Protein AF-A0A1Z8MMT5-F1 (afdb_monomer_lite)

Secondary structure (DSSP, 8-state):
---PPPGGGHHHHHHHHHSSS-----PEEEEEEEEEETTEEEEEEEES-HHHHHHHHHHHHHHHHHHHHHHHHHTS-------PPPGGGGS-GGGGSPPTTTSTT-EESS--EEEETT---TT-TTS-HHHHHHTT--EEEEEEEE-TTT-SS--EEEEEEE-SSHHHHHHHHHHHS-TTSEEEEETTEEEEEETTEEEEEETTEEEEEEESS--HHHHHHHHHHHHHHHHHS--TTTT-GGGSHHHHHS--TTBPTT--EEESSSPPPGGGTTHHHHTTT---EEEEEEEESSSSTT-S-EEEEEEEE-SSHHHHHHHHHHHHHHHHHHH-GGGEE----TT---EEEEEEE--

Radius of gyration: 25.57 Å; chains: 1; bounding box: 60×86×66 Å

pLDDT: mean 81.47, std 17.97, range [31.86, 98.31]

Foldseek 3Di:
DDDDDDPPCPVVVVVVVVVVVPPAQDWQKWKWKWFDDWQKIWFKTRARDPVVRVVQVVLLVVLVVVLVVVVVVVPDPDDDPDPDPDPLVPDDLLNLFQAACNQPQKGWLDRKDKDADQRDDQCPPPGGVVLLVVLQWGMKIKTFMDGVVVHSDTFKIKMKTQSPFQLSQQQSQLVRDDLPFDWDDQPPWIWGDDPQWTWTDATRMIMIMGGPDDDPVSVVSNSVRSNSSVVSDDRPPPPDPVSCSQQSSRDPPQWSPSQKHWFDFDQDPPVRPPVSVLCPPDGFGKIKTWGDPDPDNDDPRIMIIMMGGHPTRVVSVVSLVSSLVVCCVPPNPVQFPPPDDPPTSMTMGMDIDRD

Structure (mmCIF, N/CA/C/O backbone):
data_AF-A0A1Z8MMT5-F1
#
_entry.id   AF-A0A1Z8MMT5-F1
#
loop_
_atom_site.group_PDB
_atom_site.id
_atom_site.type_symbol
_atom_site.label_atom_id
_atom_site.label_alt_id
_atom_site.label_comp_id
_atom_site.label_asym_id
_atom_site.label_entity_id
_atom_site.label_seq_id
_atom_site.pdbx_PDB_ins_code
_atom_site.Cartn_x
_atom_site.Cartn_y
_atom_site.Cartn_z
_atom_site.occupancy
_atom_site.B_iso_or_equiv
_atom_site.auth_seq_id
_atom_site.auth_comp_id
_atom_site.auth_asym_id
_atom_site.auth_atom_id
_atom_site.pdbx_PDB_model_num
ATOM 1 N N . MET A 1 1 ? 24.162 58.892 22.598 1.00 40.56 1 MET A N 1
ATOM 2 C CA . MET A 1 1 ? 25.215 57.860 22.501 1.00 40.56 1 MET A CA 1
ATOM 3 C C . MET A 1 1 ? 25.197 57.358 21.067 1.00 40.56 1 MET A C 1
ATOM 5 O O . MET A 1 1 ? 24.278 56.651 20.685 1.00 40.56 1 MET A O 1
ATOM 9 N N . THR A 1 2 ? 26.103 57.868 20.239 1.00 35.03 2 THR A N 1
ATOM 10 C CA . THR A 1 2 ? 26.061 57.717 18.777 1.00 35.03 2 THR A CA 1
ATOM 11 C C . THR A 1 2 ? 27.155 56.732 18.388 1.00 35.03 2 THR A C 1
ATOM 13 O O . THR A 1 2 ? 28.335 57.034 18.553 1.00 35.03 2 THR A O 1
ATOM 16 N N . ILE A 1 3 ? 26.782 55.532 17.943 1.00 41.03 3 ILE A N 1
ATOM 17 C CA . ILE A 1 3 ? 27.748 54.499 17.554 1.00 41.03 3 ILE A CA 1
ATOM 18 C C . ILE A 1 3 ? 28.191 54.783 16.115 1.00 41.03 3 ILE A C 1
ATOM 20 O O . ILE A 1 3 ? 27.417 54.654 15.170 1.00 41.03 3 ILE A O 1
ATOM 24 N N . SER A 1 4 ? 29.445 55.208 15.963 1.00 41.34 4 SER A N 1
ATOM 25 C CA . SER A 1 4 ? 30.114 55.397 14.675 1.00 41.34 4 SER A CA 1
ATOM 26 C C . SER A 1 4 ? 30.700 54.066 14.205 1.00 41.34 4 SER A C 1
ATOM 28 O O . SER A 1 4 ? 31.588 53.512 14.853 1.00 41.34 4 SER A O 1
ATOM 30 N N . PHE A 1 5 ? 30.211 53.543 13.078 1.00 43.38 5 PHE A N 1
ATOM 31 C CA . PHE A 1 5 ? 30.783 52.358 12.439 1.00 43.38 5 PHE A CA 1
ATOM 32 C C . PHE A 1 5 ? 31.892 52.744 11.452 1.00 43.38 5 PHE A C 1
ATOM 34 O O . PHE A 1 5 ? 31.697 53.516 10.512 1.00 43.38 5 PHE A O 1
ATOM 41 N N . SER A 1 6 ? 33.070 52.157 11.668 1.00 48.75 6 SER A N 1
ATOM 42 C CA . SER A 1 6 ? 34.273 52.302 10.844 1.00 48.75 6 SER A CA 1
ATOM 43 C C . SER A 1 6 ? 34.063 51.816 9.401 1.00 48.75 6 SER A C 1
ATOM 45 O O . SER A 1 6 ? 33.596 50.702 9.157 1.00 48.75 6 SER A O 1
ATOM 47 N N . LYS A 1 7 ? 34.493 52.631 8.425 1.00 51.81 7 LYS A N 1
ATOM 48 C CA . LYS A 1 7 ? 34.431 52.356 6.973 1.00 51.81 7 LYS A CA 1
ATOM 49 C C . LYS A 1 7 ? 35.183 51.088 6.522 1.00 51.81 7 LYS A C 1
ATOM 51 O O . LYS A 1 7 ? 34.980 50.662 5.389 1.00 51.81 7 LYS A O 1
ATOM 56 N N . LYS A 1 8 ? 36.010 50.456 7.367 1.00 49.72 8 LYS A N 1
ATOM 57 C CA . LYS A 1 8 ? 36.796 49.261 6.992 1.00 49.72 8 LYS A CA 1
ATOM 58 C C . LYS A 1 8 ? 36.024 47.929 7.001 1.00 49.72 8 LYS A C 1
ATOM 60 O O . LYS A 1 8 ? 36.538 46.961 6.455 1.00 49.72 8 LYS A O 1
ATOM 65 N N . ASN A 1 9 ? 34.783 47.880 7.500 1.00 47.50 9 ASN A N 1
ATOM 66 C CA . ASN A 1 9 ? 33.993 46.634 7.554 1.00 47.50 9 ASN A CA 1
ATOM 67 C C . ASN A 1 9 ? 32.974 46.438 6.413 1.00 47.50 9 ASN A C 1
ATOM 69 O O . ASN A 1 9 ? 32.324 45.398 6.356 1.00 47.50 9 ASN A O 1
ATOM 73 N N . ARG A 1 10 ? 32.835 47.382 5.468 1.00 46.78 10 ARG A N 1
ATOM 74 C CA . ARG A 1 10 ? 31.857 47.241 4.366 1.00 46.78 10 ARG A CA 1
ATOM 75 C C . ARG A 1 10 ? 32.273 46.257 3.266 1.00 46.78 10 ARG A C 1
ATOM 77 O O . ARG A 1 10 ? 31.399 45.742 2.579 1.00 46.78 10 ARG A O 1
ATOM 84 N N . LEU A 1 11 ? 33.565 45.955 3.119 1.00 46.28 11 LEU A N 1
ATOM 85 C CA . LEU A 1 11 ? 34.034 45.046 2.064 1.00 46.28 11 LEU A CA 1
ATOM 86 C C . LEU A 1 11 ? 33.814 43.564 2.424 1.00 46.28 11 LEU A C 1
ATOM 88 O O . LEU A 1 11 ? 33.459 42.771 1.560 1.00 46.28 11 LEU A O 1
ATOM 92 N N . TYR A 1 12 ? 33.910 43.199 3.707 1.00 47.31 12 TYR A N 1
ATOM 93 C CA . TYR A 1 12 ? 33.696 41.817 4.157 1.00 47.31 12 TYR A CA 1
ATOM 94 C C . TYR A 1 12 ? 32.218 41.401 4.191 1.00 47.31 12 TYR A C 1
ATOM 96 O O . TYR A 1 12 ? 31.918 40.225 4.013 1.00 47.31 12 TYR A O 1
ATOM 104 N N . HIS A 1 13 ? 31.281 42.343 4.348 1.00 47.97 13 HIS A N 1
ATOM 105 C CA . HIS A 1 13 ? 29.851 42.038 4.215 1.00 47.97 13 HIS A CA 1
ATOM 106 C C . HIS A 1 13 ? 29.413 41.852 2.758 1.00 47.97 13 HIS A C 1
ATOM 108 O O . HIS A 1 13 ? 28.535 41.039 2.505 1.00 47.97 13 HIS A O 1
ATOM 114 N N . PHE A 1 14 ? 30.050 42.520 1.790 1.00 48.19 14 PHE A N 1
ATOM 115 C CA . PHE A 1 14 ? 29.725 42.314 0.373 1.00 48.19 14 PHE A CA 1
ATOM 116 C C . PHE A 1 14 ? 30.328 41.016 -0.189 1.00 48.19 14 PHE A C 1
ATOM 118 O O . PHE A 1 14 ? 29.690 40.350 -0.996 1.00 48.19 14 PHE A O 1
ATOM 125 N N . VAL A 1 15 ? 31.510 40.606 0.286 1.00 48.25 15 VAL A N 1
ATOM 126 C CA . VAL A 1 15 ? 32.132 39.326 -0.105 1.00 48.25 15 VAL A CA 1
ATOM 127 C C . VAL A 1 15 ? 31.477 38.133 0.612 1.00 48.25 15 VAL A C 1
ATOM 129 O O . VAL A 1 15 ? 31.299 37.081 0.005 1.00 48.25 15 VAL A O 1
ATOM 132 N N . GLY A 1 16 ? 31.022 38.299 1.861 1.00 44.88 16 GLY A N 1
ATOM 133 C CA . GLY A 1 16 ? 30.261 37.268 2.581 1.00 44.88 16 GLY A CA 1
ATOM 134 C C . GLY A 1 16 ? 28.859 37.013 2.012 1.00 44.88 16 GLY A C 1
ATOM 135 O O . GLY A 1 16 ? 28.403 35.873 2.010 1.00 44.88 16 GLY A O 1
ATOM 136 N N . LEU A 1 17 ? 28.197 38.042 1.466 1.00 45.09 17 LEU A N 1
ATOM 137 C CA . LEU A 1 17 ? 26.868 37.907 0.854 1.00 45.09 17 LEU A CA 1
ATOM 138 C C . LEU A 1 17 ? 26.917 37.286 -0.557 1.00 45.09 17 LEU A C 1
ATOM 140 O O . LEU A 1 17 ? 25.944 36.675 -0.985 1.00 45.09 17 LEU A O 1
ATOM 144 N N . PHE A 1 18 ? 28.047 37.397 -1.267 1.00 45.59 18 PHE A N 1
ATOM 145 C CA . PHE A 1 18 ? 28.219 36.835 -2.616 1.00 45.59 18 PHE A CA 1
ATOM 146 C C . PHE A 1 18 ? 28.670 35.361 -2.619 1.00 45.59 18 PHE A C 1
ATOM 148 O O . PHE A 1 18 ? 28.481 34.663 -3.611 1.00 45.59 18 PHE A O 1
ATOM 155 N N . CYS A 1 19 ? 29.222 34.852 -1.511 1.00 42.62 19 CYS A N 1
ATOM 156 C CA . CYS A 1 19 ? 29.529 33.422 -1.365 1.00 42.62 19 CYS A CA 1
ATOM 157 C C . CYS A 1 19 ? 28.306 32.565 -0.987 1.00 42.62 19 CYS A C 1
ATOM 159 O O . CYS A 1 19 ? 28.348 31.350 -1.159 1.00 42.62 19 CYS A O 1
ATOM 161 N N . LEU A 1 20 ? 27.212 33.169 -0.511 1.00 46.06 20 LEU A N 1
ATOM 162 C CA . LEU A 1 20 ? 25.972 32.457 -0.164 1.00 46.06 20 LEU A CA 1
ATOM 163 C C . LEU A 1 20 ? 25.017 32.261 -1.356 1.00 46.06 20 LEU A C 1
ATOM 165 O O . LEU A 1 20 ? 24.112 31.438 -1.273 1.00 46.06 20 LEU A O 1
ATOM 169 N N . SER A 1 21 ? 25.230 32.952 -2.480 1.00 48.56 21 SER A N 1
ATOM 170 C CA . SER A 1 21 ? 24.400 32.836 -3.692 1.00 48.56 21 SER A CA 1
ATOM 171 C C . SER A 1 21 ? 24.916 31.818 -4.721 1.00 48.56 21 SER A C 1
ATOM 173 O O . SER A 1 21 ? 24.269 31.609 -5.744 1.00 48.56 21 SER A O 1
ATOM 175 N N . MET A 1 22 ? 26.045 31.151 -4.450 1.00 48.25 22 MET A N 1
ATOM 176 C CA . MET A 1 22 ? 26.640 30.118 -5.317 1.00 48.25 22 MET A CA 1
ATOM 177 C C . MET A 1 22 ? 26.435 28.690 -4.786 1.00 48.25 22 MET A C 1
ATOM 179 O O . MET A 1 22 ? 27.113 27.762 -5.222 1.00 48.25 22 MET A O 1
ATOM 183 N N . LEU A 1 23 ? 25.456 28.470 -3.902 1.00 53.72 23 LEU A N 1
ATOM 184 C CA . LEU A 1 23 ? 24.843 27.147 -3.730 1.00 53.72 23 LEU A CA 1
ATOM 185 C C . LEU A 1 23 ? 23.876 26.904 -4.899 1.00 53.72 23 LEU A C 1
ATOM 187 O O . LEU A 1 23 ? 22.672 26.757 -4.722 1.00 53.72 23 LEU A O 1
ATOM 191 N N . GLY A 1 24 ? 24.402 26.950 -6.125 1.00 53.03 24 GLY A N 1
ATOM 192 C CA . GLY A 1 24 ? 23.627 26.643 -7.317 1.00 53.03 24 GLY A CA 1
ATOM 193 C C . GLY A 1 24 ? 23.140 25.200 -7.240 1.00 53.03 24 GLY A C 1
ATOM 194 O O . GLY A 1 24 ? 23.945 24.304 -6.983 1.00 53.03 24 GLY A O 1
ATOM 195 N N . CYS A 1 25 ? 21.839 24.985 -7.461 1.00 58.12 25 CYS A N 1
ATOM 196 C CA . CYS A 1 25 ? 21.222 23.666 -7.593 1.00 58.12 25 CYS A CA 1
ATOM 197 C C . CYS A 1 25 ? 22.096 22.769 -8.482 1.00 58.12 25 CYS A C 1
ATOM 199 O O . CYS A 1 25 ? 22.134 22.934 -9.707 1.00 58.12 25 CYS A O 1
ATOM 201 N N . GLN A 1 26 ? 22.826 21.826 -7.881 1.00 64.19 26 GLN A N 1
ATOM 202 C CA . GLN A 1 26 ? 23.576 20.837 -8.642 1.00 64.19 26 GLN A CA 1
ATOM 203 C C . GLN A 1 26 ? 22.569 19.917 -9.327 1.00 64.19 26 GLN A C 1
ATOM 205 O O . GLN A 1 26 ? 21.927 19.085 -8.686 1.00 64.19 26 GLN A O 1
ATOM 210 N N . LYS A 1 27 ? 22.431 20.070 -10.646 1.00 75.44 27 LYS A N 1
ATOM 211 C CA . LYS A 1 27 ? 21.647 19.148 -11.468 1.00 75.44 27 LYS A CA 1
ATOM 212 C C . LYS A 1 27 ? 22.255 17.756 -11.339 1.00 75.44 27 LYS A C 1
ATOM 214 O O . LYS A 1 27 ? 23.427 17.563 -11.657 1.00 75.44 27 LYS A O 1
ATOM 219 N N . LYS A 1 28 ? 21.456 16.798 -10.877 1.00 81.06 28 LYS A N 1
ATOM 220 C CA . LYS A 1 28 ? 21.838 15.385 -10.840 1.00 81.06 28 LYS A CA 1
ATOM 221 C C . LYS A 1 28 ? 21.219 14.675 -12.028 1.00 81.06 28 LYS A C 1
ATOM 223 O O . LYS A 1 28 ? 20.027 14.828 -12.300 1.00 81.06 28 LYS A O 1
ATOM 228 N N . ASP A 1 29 ? 22.052 13.915 -12.720 1.00 86.06 29 ASP A N 1
ATOM 229 C CA . ASP A 1 29 ? 21.602 13.005 -13.756 1.00 86.06 29 ASP A CA 1
ATOM 230 C C . ASP A 1 29 ? 20.901 11.808 -13.093 1.00 86.06 29 ASP A C 1
ATOM 232 O O . ASP A 1 29 ? 21.411 11.218 -12.137 1.00 86.06 29 ASP A O 1
ATOM 236 N N . ARG A 1 30 ? 19.716 11.472 -13.593 1.00 89.56 30 ARG A N 1
ATOM 237 C CA . ARG A 1 30 ? 18.884 10.349 -13.166 1.00 89.56 30 ARG A CA 1
ATOM 238 C C . ARG A 1 30 ? 18.484 9.529 -14.385 1.00 89.56 30 ARG A C 1
ATOM 240 O O . ARG A 1 30 ? 18.456 10.050 -15.498 1.00 89.56 30 ARG A O 1
ATOM 247 N N . TYR A 1 31 ? 18.172 8.258 -14.174 1.00 90.50 31 TYR A N 1
ATOM 248 C CA . TYR A 1 31 ? 17.788 7.344 -15.240 1.00 90.50 31 TYR A CA 1
ATOM 249 C C . TYR A 1 31 ? 16.405 6.748 -14.987 1.00 90.50 31 TYR A C 1
ATOM 251 O O . TYR A 1 31 ? 16.074 6.364 -13.862 1.00 90.50 31 TYR A O 1
ATOM 259 N N . LEU A 1 32 ? 15.625 6.669 -16.060 1.00 92.94 32 LEU A N 1
ATOM 260 C CA . LEU A 1 32 ? 14.440 5.835 -16.202 1.00 92.94 32 LEU A CA 1
ATOM 261 C C . LEU A 1 32 ? 14.807 4.739 -17.200 1.00 92.94 32 LEU A C 1
ATOM 263 O O . LEU A 1 32 ? 15.323 5.044 -18.268 1.00 92.94 32 LEU A O 1
ATOM 267 N N . SER A 1 33 ? 14.554 3.478 -16.882 1.00 94.12 33 SER A N 1
ATOM 268 C CA . SER A 1 33 ? 14.562 2.419 -17.886 1.00 94.12 33 SER A CA 1
ATOM 269 C C . SER A 1 33 ? 13.289 1.601 -17.777 1.00 94.12 33 SER A C 1
ATOM 271 O O . SER A 1 33 ? 12.819 1.344 -16.667 1.00 94.12 33 SER A O 1
ATOM 273 N N . VAL A 1 34 ? 12.723 1.263 -18.931 1.00 94.88 34 VAL A N 1
ATOM 274 C CA . VAL A 1 34 ? 11.473 0.522 -19.092 1.00 94.88 34 VAL A CA 1
ATOM 275 C C . VAL A 1 34 ? 11.694 -0.547 -20.151 1.00 94.88 34 VAL A C 1
ATOM 277 O O . VAL A 1 34 ? 12.259 -0.287 -21.212 1.00 94.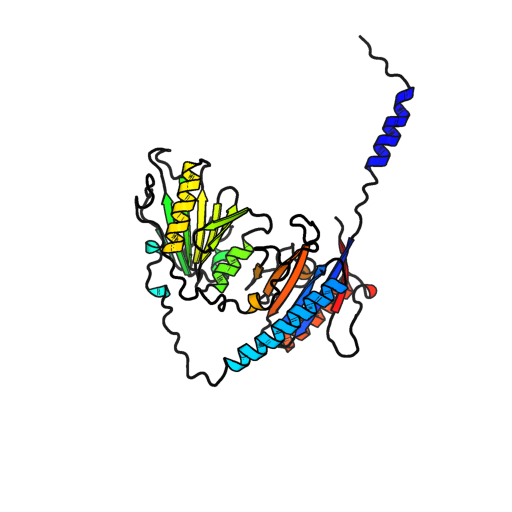88 34 VAL A O 1
ATOM 280 N N . THR A 1 35 ? 11.242 -1.757 -19.867 1.00 95.12 35 THR A N 1
ATOM 281 C CA . THR A 1 35 ? 11.292 -2.893 -20.784 1.00 95.12 35 THR A CA 1
ATOM 282 C C . THR A 1 35 ? 10.016 -3.721 -20.641 1.00 95.12 35 THR A C 1
ATOM 284 O O . THR A 1 35 ? 9.209 -3.494 -19.735 1.00 95.12 35 THR A O 1
ATOM 287 N N . GLN A 1 36 ? 9.819 -4.666 -21.555 1.00 95.38 36 GLN A N 1
ATOM 288 C CA . GLN A 1 36 ? 8.631 -5.505 -21.635 1.00 95.38 36 GLN A CA 1
ATOM 289 C C . GLN A 1 36 ? 8.986 -6.988 -21.499 1.00 95.38 36 GLN A C 1
ATOM 291 O O . GLN A 1 36 ? 9.950 -7.468 -22.095 1.00 95.38 36 GLN A O 1
ATOM 296 N N . TYR A 1 37 ? 8.145 -7.734 -20.782 1.00 95.12 37 TYR A N 1
ATOM 297 C CA . TYR A 1 37 ? 8.116 -9.196 -20.789 1.00 95.12 37 TYR A CA 1
ATOM 298 C C . TYR A 1 37 ? 6.659 -9.667 -20.797 1.00 95.12 37 TYR A C 1
ATOM 300 O O . TYR A 1 37 ? 5.920 -9.400 -19.857 1.00 95.12 37 TYR A O 1
ATOM 308 N N . GLY A 1 38 ? 6.215 -10.325 -21.872 1.00 93.81 38 GLY A N 1
ATOM 309 C CA . GLY A 1 38 ? 4.810 -10.727 -22.007 1.00 93.81 38 GLY A CA 1
ATOM 310 C C . GLY A 1 38 ? 3.854 -9.529 -21.921 1.00 93.81 38 GLY A C 1
ATOM 311 O O . GLY A 1 38 ? 4.025 -8.542 -22.640 1.00 93.81 38 GLY A O 1
ATOM 312 N N . ASN A 1 39 ? 2.860 -9.620 -21.040 1.00 94.81 39 ASN A N 1
ATOM 313 C CA . ASN A 1 39 ? 1.913 -8.553 -20.701 1.00 94.81 39 ASN A CA 1
ATOM 314 C C . ASN A 1 39 ? 2.406 -7.637 -19.562 1.00 94.81 39 ASN A C 1
ATOM 316 O O . ASN A 1 39 ? 1.613 -6.891 -18.993 1.00 94.81 39 ASN A O 1
ATOM 320 N N . TYR A 1 40 ? 3.696 -7.682 -19.217 1.00 95.69 40 TYR A N 1
ATOM 321 C CA . TYR A 1 40 ? 4.285 -6.858 -18.167 1.00 95.69 40 TYR A CA 1
ATOM 322 C C . TYR A 1 40 ? 5.197 -5.774 -18.741 1.00 95.69 40 TYR A C 1
ATOM 324 O O . TYR A 1 40 ? 6.052 -6.059 -19.584 1.00 95.69 40 TYR A O 1
ATOM 332 N N . LEU A 1 41 ? 5.076 -4.551 -18.219 1.00 96.12 41 LEU A N 1
ATOM 333 C CA . LEU A 1 41 ? 6.133 -3.542 -18.303 1.00 96.12 41 LEU A CA 1
ATOM 334 C C . LEU A 1 41 ? 6.846 -3.452 -16.966 1.00 96.12 41 LEU A C 1
ATOM 336 O O . LEU A 1 41 ? 6.216 -3.427 -15.914 1.00 96.12 41 LEU A O 1
ATOM 340 N N . TYR A 1 42 ? 8.166 -3.386 -16.987 1.00 97.06 42 TYR A N 1
ATOM 341 C CA . TYR A 1 42 ? 8.954 -3.309 -15.768 1.00 97.06 42 TYR A CA 1
ATOM 342 C C . TYR A 1 42 ? 10.204 -2.481 -15.984 1.00 97.06 42 TYR A C 1
ATOM 344 O O . TYR A 1 42 ? 10.628 -2.231 -17.114 1.00 97.06 42 TYR A O 1
ATOM 352 N N . GLY A 1 43 ? 10.795 -2.023 -14.888 1.00 96.44 43 GLY A N 1
ATOM 353 C CA . GLY A 1 43 ? 11.896 -1.098 -15.014 1.00 96.44 43 GLY A CA 1
ATOM 354 C C . GLY A 1 43 ? 12.396 -0.518 -13.712 1.00 96.44 43 GLY A C 1
ATOM 355 O O . GLY A 1 43 ? 12.098 -0.992 -12.613 1.00 96.44 43 GLY A O 1
ATOM 356 N N . VAL A 1 44 ? 13.199 0.527 -13.872 1.00 96.00 44 VAL A N 1
ATOM 357 C CA . VAL A 1 44 ? 13.856 1.242 -12.782 1.00 96.00 44 VAL A CA 1
ATOM 358 C C . VAL A 1 44 ? 13.749 2.736 -13.030 1.00 96.00 44 VAL A C 1
ATOM 360 O O . VAL A 1 44 ? 13.971 3.193 -14.147 1.00 96.00 44 VAL A O 1
ATOM 363 N N . LEU A 1 45 ? 13.456 3.508 -11.989 1.00 94.31 45 LEU A N 1
ATOM 364 C CA . LEU A 1 45 ? 13.364 4.965 -12.050 1.00 94.31 45 LEU A CA 1
ATOM 365 C C . LEU A 1 45 ? 14.218 5.629 -10.964 1.00 94.31 45 LEU A C 1
ATOM 367 O O . LEU A 1 45 ? 14.471 5.049 -9.907 1.00 94.31 45 LEU A O 1
ATOM 371 N N . GLN A 1 46 ? 14.658 6.860 -11.235 1.00 91.50 46 GLN A N 1
ATOM 372 C CA . GLN A 1 46 ? 15.447 7.711 -10.333 1.00 91.50 46 GLN A CA 1
ATOM 373 C C . GLN A 1 46 ? 16.810 7.146 -9.900 1.00 91.50 46 GLN A C 1
ATOM 375 O O . GLN A 1 46 ? 17.423 7.650 -8.960 1.00 91.50 46 GLN A O 1
ATOM 380 N N . THR A 1 47 ? 17.361 6.160 -10.601 1.00 90.88 47 THR A N 1
ATOM 381 C CA . THR A 1 47 ? 18.740 5.712 -10.340 1.00 90.88 47 THR A CA 1
ATOM 382 C C . THR A 1 47 ? 19.758 6.707 -10.900 1.00 90.88 47 THR A C 1
ATOM 384 O O . THR A 1 47 ? 19.458 7.430 -11.842 1.00 90.88 47 THR A O 1
ATOM 387 N N . ASP A 1 48 ? 20.952 6.780 -10.318 1.00 89.81 48 ASP A N 1
ATOM 388 C CA . ASP A 1 48 ? 22.057 7.649 -10.752 1.00 89.81 48 ASP A CA 1
ATOM 389 C C . ASP A 1 48 ? 23.124 6.891 -11.570 1.00 89.81 48 ASP A C 1
ATOM 391 O O . ASP A 1 48 ? 24.136 7.461 -11.981 1.00 89.81 48 ASP A O 1
ATOM 395 N N . SER A 1 49 ? 22.917 5.590 -11.805 1.00 89.69 49 SER A N 1
ATOM 396 C CA . SER A 1 49 ? 23.923 4.706 -12.383 1.00 89.69 49 SER A CA 1
ATOM 397 C C . SER A 1 49 ? 23.309 3.672 -13.315 1.00 89.69 49 SER A C 1
ATOM 399 O O . SER A 1 49 ? 22.611 2.764 -12.873 1.00 89.69 49 SER A O 1
ATOM 401 N N . VAL A 1 50 ? 23.713 3.716 -14.587 1.00 89.56 50 VAL A N 1
ATOM 402 C CA . VAL A 1 50 ? 23.359 2.716 -15.611 1.00 89.56 50 VAL A CA 1
ATOM 403 C C . VAL A 1 50 ? 23.662 1.285 -15.153 1.00 89.56 50 VAL A C 1
ATOM 405 O O . VAL A 1 50 ? 22.899 0.362 -15.425 1.00 89.56 50 VAL A O 1
ATOM 408 N N . LYS A 1 51 ? 24.767 1.074 -14.423 1.00 91.69 51 LYS A N 1
ATOM 409 C CA . LYS A 1 51 ? 25.130 -0.251 -13.895 1.00 91.69 51 LYS A CA 1
ATOM 410 C C . LYS A 1 51 ? 24.080 -0.765 -12.905 1.00 91.69 51 LYS A C 1
ATOM 412 O O . LYS A 1 51 ? 23.734 -1.943 -12.955 1.00 91.69 51 LYS A O 1
ATOM 417 N N . LYS A 1 52 ? 23.583 0.104 -12.018 1.00 90.62 52 LYS A N 1
ATOM 418 C CA . LYS A 1 52 ? 22.539 -0.234 -11.038 1.00 90.62 52 LYS A CA 1
ATOM 419 C C . LYS A 1 52 ? 21.209 -0.490 -11.744 1.00 90.62 52 LYS A C 1
ATOM 421 O O . LYS A 1 52 ? 20.573 -1.496 -11.447 1.00 90.62 52 LYS A O 1
ATOM 426 N N . THR A 1 53 ? 20.862 0.342 -12.732 1.00 92.00 53 THR A N 1
ATOM 427 C CA . THR A 1 53 ? 19.699 0.145 -13.612 1.00 92.00 53 THR A CA 1
ATOM 428 C C . THR A 1 53 ? 19.700 -1.252 -14.221 1.00 92.00 53 THR A C 1
ATOM 430 O O . THR A 1 53 ? 18.773 -2.020 -13.995 1.00 92.00 53 THR A O 1
ATOM 433 N N . LYS A 1 54 ? 20.778 -1.611 -14.933 1.00 92.81 54 LYS A N 1
ATOM 434 C CA . LYS A 1 54 ? 20.888 -2.897 -15.635 1.00 92.81 54 LYS A CA 1
ATOM 435 C C . LYS A 1 54 ? 20.838 -4.085 -14.684 1.00 92.81 54 LYS A C 1
ATOM 437 O O . LYS A 1 54 ? 20.208 -5.085 -15.005 1.00 92.81 54 LYS A O 1
ATOM 442 N N . LYS A 1 55 ? 21.478 -3.971 -13.514 1.00 94.19 55 LYS A N 1
ATOM 443 C CA . LYS A 1 55 ? 21.422 -5.016 -12.487 1.00 94.19 55 LYS A CA 1
ATOM 444 C C . LYS A 1 55 ? 19.980 -5.253 -12.030 1.00 94.19 55 LYS A C 1
ATOM 446 O O . LYS A 1 55 ? 19.500 -6.372 -12.140 1.00 9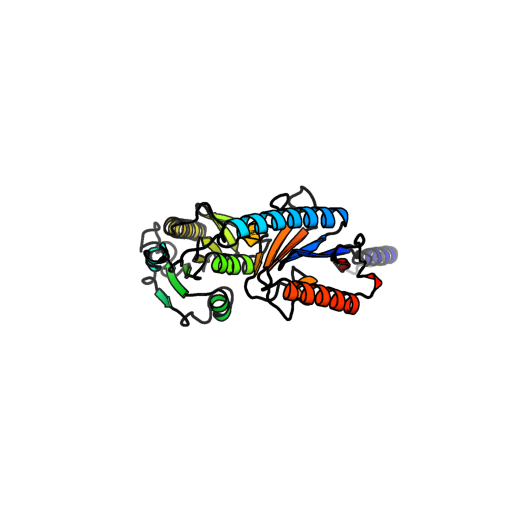4.19 55 LYS A O 1
ATOM 451 N N . LEU A 1 56 ? 19.291 -4.206 -11.569 1.00 95.12 56 LEU A N 1
ATOM 452 C CA . LEU A 1 56 ? 17.938 -4.351 -11.028 1.00 95.12 56 LEU A CA 1
ATOM 453 C C . LEU A 1 56 ? 16.930 -4.790 -12.106 1.00 95.12 56 LEU A C 1
ATOM 455 O O . LEU A 1 56 ? 16.087 -5.635 -11.828 1.00 95.12 56 LEU A O 1
ATOM 459 N N . ILE A 1 57 ? 17.047 -4.303 -13.346 1.00 95.12 57 ILE A N 1
ATOM 460 C CA . ILE A 1 57 ? 16.227 -4.793 -14.470 1.00 95.12 57 ILE A CA 1
ATOM 461 C C . ILE A 1 57 ? 16.480 -6.274 -14.743 1.00 95.12 57 ILE A C 1
ATOM 463 O O . ILE A 1 57 ? 15.524 -7.022 -14.931 1.00 95.12 57 ILE A O 1
ATOM 467 N N . GLY A 1 58 ? 17.742 -6.713 -14.741 1.00 95.06 58 GLY A N 1
ATOM 468 C CA . GLY A 1 58 ? 18.084 -8.127 -14.894 1.00 95.06 58 GLY A CA 1
ATOM 469 C C . GLY A 1 58 ? 17.462 -8.993 -13.797 1.00 95.06 58 GLY A C 1
ATOM 470 O O . GLY A 1 58 ? 16.850 -10.016 -14.100 1.00 95.06 58 GLY A O 1
ATOM 471 N N . ASP A 1 59 ? 17.550 -8.545 -12.541 1.00 95.62 59 ASP A N 1
ATOM 472 C CA . ASP A 1 59 ? 16.987 -9.249 -11.386 1.00 95.62 59 ASP A CA 1
ATOM 473 C C . ASP A 1 59 ? 15.447 -9.338 -11.466 1.00 95.62 59 ASP A C 1
ATOM 475 O O . ASP A 1 59 ? 14.880 -10.408 -11.231 1.00 95.62 59 ASP A O 1
ATOM 479 N N . ILE A 1 60 ? 14.764 -8.246 -11.842 1.00 96.12 60 ILE A N 1
ATOM 480 C CA . ILE A 1 60 ? 13.303 -8.227 -12.047 1.00 96.12 60 ILE A CA 1
ATOM 481 C C . ILE A 1 60 ? 12.909 -9.144 -13.215 1.00 96.12 60 ILE A C 1
ATOM 483 O O . ILE A 1 60 ? 11.989 -9.946 -13.077 1.00 96.12 60 ILE A O 1
ATOM 487 N N . GLY A 1 61 ? 13.614 -9.070 -14.347 1.00 95.44 61 GLY A N 1
ATOM 488 C CA . GLY A 1 61 ? 13.322 -9.878 -15.536 1.00 95.44 61 GLY A CA 1
ATOM 489 C C . GLY A 1 61 ? 13.467 -11.381 -15.286 1.00 95.44 61 GLY A C 1
ATOM 490 O O . GLY A 1 61 ? 12.618 -12.166 -15.707 1.00 95.44 61 GLY A O 1
ATOM 491 N N . LEU A 1 62 ? 14.496 -11.790 -14.536 1.00 94.75 62 LEU A N 1
ATOM 492 C CA . LEU A 1 62 ? 14.669 -13.186 -14.132 1.00 94.75 62 LEU A CA 1
ATOM 493 C C . LEU A 1 62 ? 13.496 -13.659 -13.260 1.00 94.75 62 LEU A C 1
ATOM 495 O O . LEU A 1 62 ? 12.930 -14.724 -13.513 1.00 94.75 62 LEU A O 1
ATOM 499 N N . ARG A 1 63 ? 13.100 -12.853 -12.266 1.00 94.75 63 ARG A N 1
ATOM 500 C CA . ARG A 1 63 ? 11.976 -13.161 -11.368 1.00 94.75 63 ARG A CA 1
ATOM 501 C C . ARG A 1 63 ? 10.644 -13.220 -12.119 1.00 94.75 63 ARG A C 1
ATOM 503 O O . ARG A 1 63 ? 9.886 -14.150 -11.871 1.00 94.75 63 ARG A O 1
ATOM 510 N N . LEU A 1 64 ? 10.399 -12.317 -13.074 1.00 93.44 64 LEU A N 1
ATOM 511 C CA . LEU A 1 64 ? 9.234 -12.372 -13.969 1.00 93.44 64 LEU A CA 1
ATOM 512 C C . LEU A 1 64 ? 9.190 -13.667 -14.783 1.00 93.44 64 LEU A C 1
ATOM 514 O O . LEU A 1 64 ? 8.144 -14.301 -14.865 1.00 93.44 64 LEU A O 1
ATOM 518 N N . SER A 1 65 ? 10.322 -14.104 -15.342 1.00 91.94 65 SER A N 1
ATOM 519 C CA . SER A 1 65 ? 10.347 -15.334 -16.143 1.00 91.94 65 SER A CA 1
ATOM 520 C C . SER A 1 65 ? 10.034 -16.589 -15.319 1.00 91.94 65 SER A C 1
ATOM 522 O O . SER A 1 65 ? 9.359 -17.506 -15.792 1.00 91.94 65 SER A O 1
ATOM 524 N N . ASN A 1 66 ? 10.480 -16.611 -14.059 1.00 91.12 66 ASN A N 1
ATOM 525 C CA . ASN A 1 66 ? 10.163 -17.683 -13.121 1.00 91.12 66 ASN A CA 1
ATOM 526 C C . ASN A 1 66 ? 8.692 -17.621 -12.701 1.00 91.12 66 ASN A C 1
ATOM 528 O O . ASN A 1 66 ? 8.016 -18.647 -12.694 1.00 91.12 66 ASN A O 1
ATOM 532 N N . PHE A 1 67 ? 8.197 -16.414 -12.424 1.00 88.88 67 PHE A N 1
ATOM 533 C CA . PHE A 1 67 ? 6.816 -16.154 -12.049 1.00 88.88 67 PHE A CA 1
ATOM 534 C C . PHE A 1 67 ? 5.820 -16.642 -13.113 1.00 88.88 67 PHE A C 1
ATOM 536 O O . PHE A 1 67 ? 4.893 -17.384 -12.789 1.00 88.88 67 PHE A O 1
ATOM 543 N N . ASP A 1 68 ? 6.043 -16.322 -14.390 1.00 85.31 68 ASP A N 1
ATOM 544 C CA . ASP A 1 68 ? 5.174 -16.777 -15.485 1.00 85.31 68 ASP A CA 1
ATOM 545 C C . ASP A 1 68 ? 5.234 -18.299 -15.689 1.00 85.31 68 ASP A C 1
ATOM 547 O O . ASP A 1 68 ? 4.212 -18.941 -15.947 1.00 85.31 68 ASP A O 1
ATOM 551 N N . SER A 1 69 ? 6.415 -18.903 -15.517 1.00 83.06 69 SER A N 1
ATOM 552 C CA . SER A 1 69 ? 6.590 -20.361 -15.569 1.00 83.06 69 SER A CA 1
ATOM 553 C C . SER A 1 69 ? 5.808 -21.073 -14.461 1.00 83.06 69 SER A C 1
ATOM 555 O O . SER A 1 69 ? 5.185 -22.108 -14.702 1.00 83.06 69 SER A O 1
ATOM 557 N N . GLU A 1 70 ? 5.797 -20.518 -13.248 1.00 83.81 70 GLU A N 1
ATOM 558 C CA . GLU A 1 70 ? 5.018 -21.042 -12.122 1.00 83.81 70 GLU A CA 1
ATOM 559 C C . GLU A 1 70 ? 3.515 -20.837 -12.322 1.00 83.81 70 GLU A C 1
ATOM 561 O O . GLU A 1 70 ? 2.741 -21.784 -12.161 1.00 83.81 70 GLU A O 1
ATOM 566 N N . LYS A 1 71 ? 3.100 -19.646 -12.770 1.00 78.50 71 LYS A N 1
ATOM 567 C CA . LYS A 1 71 ? 1.702 -19.334 -13.097 1.00 78.50 71 LYS A CA 1
ATOM 568 C C . LYS A 1 71 ? 1.151 -20.299 -14.151 1.00 78.50 71 LYS A C 1
ATOM 570 O O . LYS A 1 71 ? 0.065 -20.839 -13.967 1.00 78.50 71 LYS A O 1
ATOM 575 N N . SER A 1 72 ? 1.927 -20.605 -15.194 1.00 72.19 72 SER A N 1
ATOM 576 C CA . SER A 1 72 ? 1.533 -21.558 -16.241 1.00 72.19 72 SER A CA 1
ATOM 577 C C . SER A 1 72 ? 1.439 -23.013 -15.763 1.00 72.19 72 SER A C 1
ATOM 579 O O . SER A 1 72 ? 0.731 -23.802 -16.388 1.00 72.19 72 SER A O 1
ATOM 581 N N . LYS A 1 73 ? 2.149 -23.402 -14.694 1.00 72.62 73 LYS A N 1
ATOM 582 C CA . LYS A 1 73 ? 2.037 -24.747 -14.094 1.00 72.62 73 LYS A CA 1
ATOM 583 C C . LYS A 1 73 ? 0.786 -24.882 -13.229 1.00 72.62 73 LYS A C 1
ATOM 585 O O . LYS A 1 73 ? 0.241 -25.976 -13.122 1.00 72.62 73 LYS A O 1
ATOM 590 N N . LEU A 1 74 ? 0.337 -23.777 -12.634 1.00 61.75 74 LEU A N 1
ATOM 591 C CA . LEU A 1 74 ? -0.876 -23.705 -11.819 1.00 61.75 74 LEU A CA 1
ATOM 592 C C . LEU A 1 74 ? -2.160 -23.671 -12.669 1.00 61.75 74 LEU A C 1
ATOM 594 O O . LEU A 1 74 ? -3.217 -24.045 -12.174 1.00 61.75 74 LEU A O 1
ATOM 598 N N . THR A 1 75 ? -2.079 -23.288 -13.949 1.00 51.88 75 THR A N 1
ATOM 599 C CA . THR A 1 75 ? -3.221 -23.212 -14.883 1.00 51.88 75 THR A CA 1
ATOM 600 C C . THR A 1 75 ? -3.433 -24.474 -15.739 1.00 51.88 75 THR A C 1
ATOM 602 O O . THR A 1 75 ? -3.932 -24.376 -16.861 1.00 51.88 75 THR A O 1
ATOM 605 N N . GLY A 1 76 ? -3.086 -25.672 -15.236 1.00 42.66 76 GLY A N 1
ATOM 606 C CA . GLY A 1 76 ? -3.585 -26.947 -15.798 1.00 42.66 76 GLY A CA 1
ATOM 607 C C . GLY A 1 76 ? -5.126 -26.985 -15.844 1.00 42.66 76 GLY A C 1
ATOM 608 O O . GLY A 1 76 ? -5.736 -26.076 -15.297 1.00 42.66 76 GLY A O 1
ATOM 609 N N . PRO A 1 77 ? -5.789 -27.964 -16.497 1.00 40.66 77 PRO A N 1
ATOM 610 C CA . PRO A 1 77 ? -7.244 -27.959 -16.674 1.00 40.66 77 PRO A CA 1
ATOM 611 C C . PRO A 1 77 ? -7.933 -27.888 -15.311 1.00 40.66 77 PRO A C 1
ATOM 613 O O . PRO A 1 77 ? -8.005 -28.862 -14.566 1.00 40.66 77 PRO A O 1
ATOM 616 N N . VAL A 1 78 ? -8.365 -26.678 -14.982 1.00 40.47 78 VAL A N 1
ATOM 617 C CA . VAL A 1 78 ? -9.045 -26.348 -13.751 1.00 40.47 78 VAL A CA 1
ATOM 618 C C . VAL A 1 78 ? -10.486 -26.791 -13.951 1.00 40.47 78 VAL A C 1
ATOM 620 O O . VAL A 1 78 ? -11.264 -26.100 -14.611 1.00 40.47 78 VAL A O 1
ATOM 623 N N . ASP A 1 79 ? -10.830 -27.964 -13.418 1.00 37.00 79 ASP A N 1
ATOM 624 C CA . ASP A 1 79 ? -12.222 -28.293 -13.134 1.00 37.00 79 ASP A CA 1
ATOM 625 C C . ASP A 1 79 ? -12.809 -27.115 -12.354 1.00 37.00 79 ASP A C 1
ATOM 627 O O . ASP A 1 79 ? -12.260 -26.703 -11.333 1.00 37.00 79 ASP A O 1
ATOM 631 N N . THR A 1 80 ? -13.873 -26.536 -12.909 1.00 34.44 80 THR A N 1
ATOM 632 C CA . THR A 1 80 ? -14.732 -25.487 -12.345 1.00 34.44 80 THR A CA 1
ATOM 633 C C . THR A 1 80 ? -14.517 -25.262 -10.846 1.00 34.44 80 THR A C 1
ATOM 635 O O . THR A 1 80 ? -15.129 -25.938 -10.018 1.00 34.44 80 THR A O 1
ATOM 638 N N . PHE A 1 81 ? -13.676 -24.280 -10.491 1.00 36.56 81 PHE A N 1
ATOM 639 C CA . PHE A 1 81 ? -13.711 -23.693 -9.156 1.00 36.56 81 PHE A CA 1
ATOM 640 C C . PHE A 1 81 ? -15.061 -22.994 -9.030 1.00 36.56 81 PHE A C 1
ATOM 642 O O . PHE A 1 81 ? -15.252 -21.864 -9.480 1.00 36.56 81 PHE A O 1
ATOM 649 N N . SER A 1 82 ? -16.015 -23.690 -8.415 1.00 31.86 82 SER A N 1
ATOM 650 C CA . SER A 1 82 ? -17.041 -23.015 -7.634 1.00 31.86 82 SER A CA 1
ATOM 651 C C . SER A 1 82 ? -16.336 -22.019 -6.710 1.00 31.86 82 SER A C 1
ATOM 653 O O . SER A 1 82 ? -15.311 -22.386 -6.127 1.00 31.86 82 SER A O 1
ATOM 655 N N . PRO A 1 83 ? -16.842 -20.784 -6.553 1.00 37.56 83 PRO A N 1
ATOM 656 C CA . PRO A 1 83 ? -16.332 -19.881 -5.536 1.00 37.56 83 PRO A CA 1
ATOM 657 C C . PRO A 1 83 ? -16.537 -20.581 -4.193 1.00 37.56 83 PRO A C 1
ATOM 659 O O . PRO A 1 83 ? -17.661 -20.699 -3.705 1.00 37.56 83 PRO A O 1
ATOM 662 N N . SER A 1 84 ? -15.460 -21.143 -3.643 1.00 36.69 84 SER A N 1
ATOM 663 C CA . SER A 1 84 ? -15.483 -21.671 -2.289 1.00 36.69 84 SER A CA 1
ATOM 664 C C . SER A 1 84 ? -15.863 -20.496 -1.390 1.00 36.69 84 SER A C 1
ATOM 666 O O . SER A 1 84 ? -15.270 -19.425 -1.545 1.00 36.69 84 SER A O 1
ATOM 668 N N . PRO A 1 85 ? -16.865 -20.636 -0.506 1.00 39.66 85 PRO A N 1
ATOM 669 C CA . PRO A 1 85 ? -17.228 -19.565 0.407 1.00 39.66 85 PRO A CA 1
ATOM 670 C C . PRO A 1 85 ? -15.971 -19.184 1.182 1.00 39.66 85 PRO A C 1
ATOM 672 O O . PRO A 1 85 ? -15.328 -20.053 1.771 1.00 39.66 85 PRO A O 1
ATOM 675 N N . ASN A 1 86 ? -15.587 -17.911 1.088 1.00 48.16 86 ASN A N 1
ATOM 676 C CA . ASN A 1 86 ? -14.397 -17.388 1.740 1.00 48.16 86 ASN A CA 1
ATOM 677 C C . ASN A 1 86 ? -14.523 -17.708 3.244 1.00 48.16 86 ASN A C 1
ATOM 679 O O . ASN A 1 86 ? -15.512 -17.281 3.849 1.00 48.16 86 ASN A O 1
ATOM 683 N N . PRO A 1 87 ? -13.634 -18.515 3.851 1.00 47.03 87 PRO A N 1
ATOM 684 C CA . PRO A 1 87 ? -13.788 -18.926 5.248 1.00 47.03 87 PRO A CA 1
ATOM 685 C C . PRO A 1 87 ? -13.716 -17.746 6.237 1.00 47.03 87 PRO A C 1
ATOM 687 O O . PRO A 1 87 ? -14.246 -17.857 7.341 1.00 47.03 87 PRO A O 1
ATOM 690 N N . ASP A 1 88 ? -13.207 -16.588 5.799 1.00 48.88 88 ASP A N 1
ATOM 691 C CA . ASP A 1 88 ? -13.273 -15.310 6.527 1.00 48.88 88 ASP A CA 1
ATOM 692 C C . ASP A 1 88 ? -14.702 -14.746 6.666 1.00 48.88 88 ASP A C 1
ATOM 694 O O . ASP A 1 88 ? -14.942 -13.860 7.480 1.00 48.88 88 ASP A O 1
ATOM 698 N N . SER A 1 89 ? -15.688 -15.294 5.942 1.00 50.56 89 SER A N 1
ATOM 699 C CA . SER A 1 89 ? -17.107 -14.912 6.063 1.00 50.56 89 SER A CA 1
ATOM 700 C C . SER A 1 89 ? -17.798 -15.397 7.348 1.00 50.56 89 SER A C 1
ATOM 702 O O . SER A 1 89 ? -18.982 -15.116 7.542 1.00 50.56 89 SER A O 1
ATOM 704 N N . LEU A 1 90 ? -17.096 -16.132 8.221 1.00 57.06 90 LEU A N 1
ATOM 705 C CA . LEU A 1 90 ? -17.674 -16.698 9.445 1.00 57.06 90 LEU A CA 1
ATOM 706 C C . LEU A 1 90 ? -17.495 -15.822 10.693 1.00 57.06 90 LEU A C 1
ATOM 708 O O . LEU A 1 90 ? -18.271 -15.982 11.634 1.00 57.06 90 LEU A O 1
ATOM 712 N N . VAL A 1 91 ? -16.520 -14.905 10.718 1.00 72.00 91 VAL A N 1
ATOM 713 C CA . VAL A 1 91 ? -16.323 -13.984 11.851 1.00 72.00 91 VAL A CA 1
ATOM 714 C C . VAL A 1 91 ? -17.100 -12.701 11.586 1.00 72.00 91 VAL A C 1
ATOM 716 O O . VAL A 1 91 ? -16.935 -12.058 10.549 1.00 72.00 91 VAL A O 1
ATOM 719 N N . SER A 1 92 ? -17.985 -12.320 12.509 1.00 88.56 92 SER A N 1
ATOM 720 C CA . SER A 1 92 ? -18.666 -11.031 12.405 1.00 88.56 92 SER A CA 1
ATOM 721 C C . SER A 1 92 ? -17.635 -9.919 12.541 1.00 88.56 92 SER A C 1
ATOM 723 O O . SER A 1 92 ? -16.853 -9.918 13.482 1.00 88.56 92 SER A O 1
ATOM 725 N N . LEU A 1 93 ? -17.677 -8.924 11.653 1.00 90.88 93 LEU A N 1
ATOM 726 C CA . LEU A 1 93 ? -16.766 -7.777 11.713 1.00 90.88 93 LEU A CA 1
ATOM 727 C C . LEU A 1 93 ? -16.775 -7.081 13.090 1.00 90.88 93 LEU A C 1
ATOM 729 O O . LEU A 1 93 ? -15.751 -6.585 13.531 1.00 90.88 93 LEU A O 1
ATOM 733 N N . VAL A 1 94 ? -17.918 -7.080 13.788 1.00 94.50 94 VAL A N 1
ATOM 734 C CA . VAL A 1 94 ? -18.038 -6.525 15.151 1.00 94.50 94 VAL A CA 1
ATOM 735 C C . VAL A 1 94 ? -17.190 -7.285 16.168 1.00 94.50 94 VAL A C 1
ATOM 737 O O . VAL A 1 94 ? -16.672 -6.667 17.091 1.00 94.50 94 VAL A O 1
ATOM 740 N N . ASP A 1 95 ? -17.008 -8.588 15.967 1.00 93.94 95 ASP A N 1
ATOM 741 C CA . ASP A 1 95 ? -16.221 -9.452 16.847 1.00 93.94 95 ASP A CA 1
ATOM 742 C C . ASP A 1 95 ? -14.708 -9.272 16.630 1.00 93.94 95 ASP A C 1
ATOM 744 O O . ASP A 1 95 ? -13.930 -9.874 17.362 1.00 93.94 95 ASP A O 1
ATOM 748 N N . LEU A 1 96 ? -14.298 -8.464 15.635 1.00 95.00 96 LEU A N 1
ATOM 749 C CA . LEU A 1 96 ? -12.907 -8.041 15.432 1.00 95.00 96 LEU A CA 1
ATOM 750 C C . LEU A 1 96 ? -12.517 -6.823 16.274 1.00 95.00 96 LEU A C 1
ATOM 752 O O . LEU A 1 96 ? -11.357 -6.425 16.249 1.00 95.00 96 LEU A O 1
ATOM 756 N N . LEU A 1 97 ? -13.467 -6.175 16.952 1.00 96.94 97 LEU A N 1
ATOM 757 C CA . LEU A 1 97 ? -13.161 -5.111 17.901 1.00 96.94 97 LEU A CA 1
ATOM 758 C C . LEU A 1 97 ? -13.093 -5.689 19.320 1.00 96.94 97 LEU A C 1
ATOM 760 O O . LEU A 1 97 ? -13.864 -6.597 19.646 1.00 96.94 97 LEU A O 1
ATOM 764 N N . PRO A 1 98 ? -12.246 -5.129 20.205 1.00 96.94 98 PRO A N 1
ATOM 765 C CA . PRO A 1 98 ? -12.271 -5.485 21.617 1.00 96.94 98 PRO A CA 1
ATOM 766 C C . PRO A 1 98 ? -13.679 -5.334 22.199 1.00 96.94 98 PRO A C 1
ATOM 768 O O . PRO A 1 98 ? -14.409 -4.399 21.869 1.00 96.94 98 PRO A O 1
ATOM 771 N N . ASN A 1 99 ? -14.064 -6.236 23.094 1.00 96.06 99 ASN A N 1
ATOM 772 C CA . ASN A 1 99 ? -15.309 -6.114 23.834 1.00 96.06 99 ASN A CA 1
ATOM 773 C C . ASN A 1 99 ? -15.235 -4.959 24.840 1.00 96.06 99 ASN A C 1
ATOM 775 O O . ASN A 1 99 ? -14.168 -4.512 25.269 1.00 96.06 99 ASN A O 1
ATOM 779 N N . ASN A 1 100 ? -16.402 -4.504 25.298 1.00 95.50 100 ASN A N 1
ATOM 780 C CA . ASN A 1 100 ? -16.461 -3.438 26.290 1.00 95.50 100 ASN A CA 1
ATOM 781 C C . ASN A 1 100 ? -15.758 -3.858 27.598 1.00 95.50 100 ASN A C 1
ATOM 783 O O . ASN A 1 100 ? -16.160 -4.837 28.228 1.00 95.50 100 ASN A O 1
ATOM 787 N N . ASN A 1 101 ? -14.783 -3.063 28.047 1.00 94.50 101 ASN A N 1
ATOM 788 C CA . ASN A 1 101 ? -13.905 -3.341 29.195 1.00 94.50 101 ASN A CA 1
ATOM 789 C C . ASN A 1 101 ? -12.938 -4.524 29.019 1.00 94.50 101 ASN A C 1
ATOM 791 O O . ASN A 1 101 ? -12.391 -5.000 30.012 1.00 94.50 101 ASN A O 1
ATOM 795 N N . GLU A 1 102 ? -12.713 -5.000 27.792 1.00 96.44 102 GLU A N 1
ATOM 796 C CA . GLU A 1 102 ? -11.670 -5.996 27.516 1.00 96.44 102 GLU A CA 1
ATOM 797 C C . GLU A 1 102 ? -10.262 -5.401 27.666 1.00 96.44 102 GLU A C 1
ATOM 799 O O . GLU A 1 102 ? -9.361 -6.056 28.185 1.00 96.44 102 GLU A O 1
ATOM 804 N N . ILE A 1 103 ? -10.095 -4.133 27.284 1.00 97.31 103 ILE A N 1
ATOM 805 C CA . ILE A 1 103 ? -8.872 -3.364 27.523 1.00 97.31 103 ILE A CA 1
ATOM 806 C C . ILE A 1 103 ? -8.964 -2.716 28.909 1.00 97.31 103 ILE A C 1
ATOM 808 O O . ILE A 1 103 ? -9.893 -1.956 29.198 1.00 97.31 103 ILE A O 1
ATOM 812 N N . GLU A 1 104 ? -8.008 -3.013 29.791 1.00 96.25 104 GLU A N 1
ATOM 813 C CA . GLU A 1 104 ? -8.075 -2.591 31.192 1.00 96.25 104 GLU A CA 1
ATOM 814 C C . GLU A 1 104 ? -8.151 -1.060 31.333 1.00 96.25 104 GLU A C 1
ATOM 816 O O . GLU A 1 104 ? -7.266 -0.318 30.914 1.00 96.25 104 GLU A O 1
ATOM 821 N N . GLY A 1 105 ? -9.203 -0.568 31.996 1.00 95.94 105 GLY A N 1
ATOM 822 C CA . GLY A 1 105 ? -9.390 0.866 32.243 1.00 95.94 105 GLY A CA 1
ATOM 823 C C . GLY A 1 105 ? -9.983 1.649 31.068 1.00 95.94 105 GLY A C 1
ATOM 824 O O . GLY A 1 105 ? -10.071 2.880 31.157 1.00 95.94 105 GLY A O 1
ATOM 825 N N . TRP A 1 106 ? -10.422 0.947 30.023 1.00 97.69 106 TRP A N 1
ATOM 826 C CA . TRP A 1 106 ? -11.049 1.499 28.830 1.00 97.69 106 TRP A CA 1
ATOM 827 C C . TRP A 1 106 ? -12.423 0.884 28.605 1.00 97.69 106 TRP A C 1
ATOM 829 O O . TRP A 1 106 ? -12.652 -0.291 28.860 1.00 97.69 106 TRP A O 1
ATOM 839 N N . SER A 1 107 ? -13.359 1.698 28.138 1.00 97.12 107 SER A N 1
ATOM 840 C CA . SER A 1 107 ? -14.735 1.274 27.881 1.00 97.12 107 SER A CA 1
ATOM 841 C C . SER A 1 107 ? -15.243 1.920 26.607 1.00 97.12 107 SER A C 1
ATOM 843 O O . SER A 1 107 ? -14.803 3.013 26.245 1.00 97.12 107 SER A O 1
ATOM 845 N N . HIS A 1 108 ? -16.183 1.260 25.948 1.00 97.31 108 HIS A N 1
ATOM 846 C CA . HIS A 1 108 ? -16.860 1.821 24.793 1.00 97.31 108 HIS A CA 1
ATOM 847 C C . HIS A 1 108 ? -17.709 3.018 25.220 1.00 97.31 108 HIS A C 1
ATOM 849 O O . HIS A 1 108 ? -18.434 2.954 26.216 1.00 97.31 108 HIS A O 1
ATOM 855 N N . VAL A 1 109 ? -17.669 4.092 24.436 1.00 96.94 109 VAL A N 1
ATOM 856 C CA . VAL A 1 109 ? -18.587 5.230 24.594 1.00 96.94 109 VAL A CA 1
ATOM 857 C C . VAL A 1 109 ? -20.002 4.811 24.183 1.00 96.94 109 VAL A C 1
ATOM 859 O O . VAL A 1 109 ? -20.983 5.132 24.855 1.00 96.94 109 VAL A O 1
ATOM 862 N N . GLN A 1 110 ? -20.106 4.054 23.088 1.00 95.94 110 GLN A N 1
ATOM 863 C CA . GLN A 1 110 ? -21.332 3.450 22.561 1.00 95.94 110 GLN A CA 1
ATOM 864 C C . GLN A 1 110 ? -21.017 2.058 21.995 1.00 95.94 110 GLN A C 1
ATOM 866 O O . GLN A 1 110 ? -19.863 1.795 21.665 1.00 95.94 110 GLN A O 1
ATOM 871 N N . PRO A 1 111 ? -22.010 1.160 21.845 1.00 96.44 111 PRO A N 1
ATOM 872 C CA . PRO A 1 111 ? -21.800 -0.101 21.137 1.00 96.44 111 PRO A CA 1
ATOM 873 C C . PRO A 1 111 ? -21.207 0.119 19.733 1.00 96.44 111 PRO A C 1
ATOM 875 O O . PRO A 1 111 ? -21.534 1.141 19.115 1.00 96.44 111 PRO A O 1
ATOM 878 N N . PRO A 1 112 ? -20.391 -0.822 19.213 1.00 96.75 112 PRO A N 1
ATOM 879 C CA . PRO A 1 112 ? -19.831 -0.712 17.874 1.00 96.75 112 PRO A CA 1
ATOM 880 C C . PRO A 1 112 ? -20.908 -0.471 16.818 1.00 96.75 112 PRO A C 1
ATOM 882 O O . PRO A 1 112 ? -21.984 -1.076 16.845 1.00 96.75 112 PRO A O 1
ATOM 885 N N . LYS A 1 113 ? -20.608 0.419 15.879 1.00 94.69 113 LYS A N 1
ATOM 886 C CA . LYS A 1 113 ? -21.477 0.745 14.747 1.00 94.69 113 LYS A CA 1
ATOM 887 C C . LYS A 1 113 ? -20.886 0.185 13.471 1.00 94.69 113 LYS A C 1
ATOM 889 O O . LYS A 1 113 ? -19.688 -0.062 13.375 1.00 94.69 113 LYS A O 1
ATOM 894 N N . THR A 1 114 ? -21.743 -0.025 12.485 1.00 93.38 114 THR A N 1
ATOM 895 C CA . THR A 1 114 ? -21.372 -0.657 11.227 1.00 93.38 114 THR A CA 1
ATOM 896 C C . THR A 1 114 ? -21.916 0.138 10.057 1.00 93.38 114 THR A C 1
ATOM 898 O O . THR A 1 114 ? -23.088 0.509 10.064 1.00 93.38 114 THR A O 1
ATOM 901 N N . TYR A 1 115 ? -21.091 0.300 9.027 1.00 91.12 115 TYR A N 1
ATOM 902 C CA . TYR A 1 115 ? -21.508 0.787 7.716 1.00 91.12 115 TYR A CA 1
ATOM 903 C C . TYR A 1 115 ? -21.360 -0.332 6.692 1.00 91.12 115 TYR A C 1
ATOM 905 O O . TYR A 1 115 ? -20.383 -1.078 6.726 1.00 91.12 115 TYR A O 1
ATOM 913 N N . ASN A 1 116 ? -22.324 -0.466 5.782 1.00 87.44 116 ASN A N 1
ATOM 914 C CA . ASN A 1 116 ? -22.311 -1.507 4.755 1.00 87.44 116 ASN A CA 1
ATOM 915 C C . ASN A 1 116 ? -22.414 -0.887 3.358 1.00 87.44 116 ASN A C 1
ATOM 917 O O . ASN A 1 116 ? -23.129 0.094 3.143 1.00 87.44 116 ASN A O 1
ATOM 921 N N . GLY A 1 117 ? -21.747 -1.495 2.378 1.00 79.56 117 GLY A N 1
ATOM 922 C CA . GLY A 1 117 ? -21.887 -1.133 0.971 1.00 79.56 117 GLY A CA 1
ATOM 923 C C . GLY A 1 117 ? -21.542 0.332 0.700 1.00 79.56 117 GLY A C 1
ATOM 924 O O . GLY A 1 117 ? -20.389 0.722 0.787 1.00 79.56 117 GLY A O 1
ATOM 925 N N . ARG A 1 118 ? -22.534 1.154 0.338 1.00 78.50 118 ARG A N 1
ATOM 926 C CA . ARG A 1 118 ? -22.329 2.565 -0.051 1.00 78.50 118 ARG A CA 1
ATOM 927 C C . ARG A 1 118 ? -22.582 3.576 1.071 1.00 78.50 118 ARG A C 1
ATOM 929 O O . ARG A 1 118 ? -22.619 4.771 0.803 1.00 78.50 118 ARG A O 1
ATOM 936 N N . GLU A 1 119 ? -22.767 3.113 2.301 1.00 80.88 119 GLU A N 1
ATOM 937 C CA . GLU A 1 119 ? -23.174 3.953 3.437 1.00 80.88 119 GLU A CA 1
ATOM 938 C C . GLU A 1 119 ? -21.999 4.536 4.234 1.00 80.88 119 GLU A C 1
ATOM 940 O O . GLU A 1 119 ? -22.207 5.088 5.309 1.00 80.88 119 GLU A O 1
ATOM 945 N N . LEU A 1 120 ? -20.769 4.428 3.727 1.00 83.12 120 LEU A N 1
ATOM 946 C CA . LEU A 1 120 ? -19.585 4.970 4.391 1.00 83.12 120 LEU A CA 1
ATOM 947 C C . LEU A 1 120 ? -19.696 6.498 4.562 1.00 83.12 120 LEU A C 1
ATOM 949 O O . LEU A 1 120 ? -20.082 7.213 3.632 1.00 83.12 120 LEU A O 1
ATOM 953 N N . TYR A 1 121 ? -19.384 6.989 5.760 1.00 77.94 121 TYR A N 1
ATOM 954 C CA . TYR A 1 121 ? -19.580 8.388 6.143 1.00 77.94 121 TYR A CA 1
ATOM 955 C C . TYR A 1 121 ? -18.594 9.330 5.437 1.00 77.94 121 TYR A C 1
ATOM 957 O O . TYR A 1 121 ? -17.486 8.942 5.089 1.00 77.94 121 TYR A O 1
ATOM 965 N N . TYR A 1 122 ? -19.011 10.580 5.208 1.00 74.00 122 TYR A N 1
ATOM 966 C CA . TYR A 1 122 ? -18.302 11.517 4.325 1.00 74.00 122 TYR A CA 1
ATOM 967 C C . TYR A 1 122 ? -16.878 11.864 4.785 1.00 74.00 122 TYR A C 1
ATOM 969 O O . TYR A 1 122 ? -15.995 11.988 3.943 1.00 74.00 122 TYR A O 1
ATOM 977 N N . ASP A 1 123 ? -16.661 11.977 6.095 1.00 74.38 123 ASP A N 1
ATOM 978 C CA . ASP A 1 123 ? -15.372 12.349 6.694 1.00 74.38 123 ASP A CA 1
ATOM 979 C C . ASP A 1 123 ? -14.528 11.119 7.079 1.00 74.38 123 ASP A C 1
ATOM 981 O O . ASP A 1 123 ? -13.834 11.124 8.094 1.00 74.38 123 ASP A O 1
ATOM 985 N N . VAL A 1 124 ? -14.618 10.037 6.293 1.00 82.00 124 VAL A N 1
ATOM 986 C CA . VAL A 1 124 ? -13.800 8.830 6.486 1.00 82.00 124 VAL A CA 1
ATOM 987 C C . VAL A 1 124 ? -12.310 9.182 6.466 1.00 82.00 124 VAL A C 1
ATOM 989 O O . VAL A 1 124 ? -11.876 10.059 5.706 1.00 82.00 124 VAL A O 1
ATOM 992 N N . PRO A 1 125 ? -11.478 8.501 7.262 1.00 79.00 125 PRO A N 1
ATOM 993 C CA . PRO A 1 125 ? -10.061 8.770 7.255 1.00 79.00 125 PRO A CA 1
ATOM 994 C C . PRO A 1 125 ? -9.397 8.719 5.883 1.00 79.00 125 PRO A C 1
ATOM 996 O O . PRO A 1 125 ? -9.736 7.910 5.023 1.00 79.00 125 PRO A O 1
ATOM 999 N N . PHE A 1 126 ? -8.410 9.595 5.691 1.00 79.56 126 PHE A N 1
ATOM 1000 C CA . PHE A 1 126 ? -7.674 9.755 4.430 1.00 79.56 126 PHE A CA 1
ATOM 1001 C C . PHE A 1 126 ? -8.523 10.257 3.248 1.00 79.56 126 PHE A C 1
ATOM 1003 O O . PHE A 1 126 ? -8.092 10.190 2.095 1.00 79.56 126 PHE A O 1
ATOM 1010 N N . GLY A 1 127 ? -9.688 10.852 3.525 1.00 73.62 127 GLY A N 1
ATOM 1011 C CA . GLY A 1 127 ? -10.387 11.735 2.599 1.00 73.62 127 GLY A CA 1
ATOM 1012 C C . GLY A 1 127 ? -11.796 11.270 2.259 1.00 73.62 127 GLY A C 1
ATOM 1013 O O . GLY A 1 127 ? -12.681 11.256 3.096 1.00 73.62 127 GLY A O 1
ATOM 1014 N N . ASN A 1 128 ? -12.040 10.992 0.981 1.00 80.75 128 ASN A N 1
ATOM 1015 C CA . ASN A 1 128 ? -13.389 10.768 0.460 1.00 80.75 128 ASN A CA 1
ATOM 1016 C C . ASN A 1 128 ? -13.739 9.265 0.459 1.00 80.75 128 ASN A C 1
ATOM 1018 O O . ASN A 1 128 ? -12.921 8.478 -0.022 1.00 80.75 128 ASN A O 1
ATOM 1022 N N . PRO A 1 129 ? -14.965 8.853 0.842 1.00 85.56 129 PRO A N 1
ATOM 1023 C CA . PRO A 1 129 ? -15.460 7.473 0.715 1.00 85.56 129 PRO A CA 1
ATOM 1024 C C . PRO A 1 129 ? -15.248 6.822 -0.653 1.00 85.56 129 PRO A C 1
ATOM 1026 O O . PRO A 1 129 ? -15.048 5.613 -0.750 1.00 85.56 129 PRO A O 1
ATOM 1029 N N . GLN A 1 130 ? -15.228 7.619 -1.723 1.00 87.00 130 GLN A N 1
ATOM 1030 C CA . GLN A 1 130 ? -14.907 7.158 -3.074 1.00 87.00 130 GLN A CA 1
ATOM 1031 C C . GLN A 1 130 ? -13.546 6.459 -3.161 1.00 87.00 130 GLN A C 1
ATOM 1033 O O . GLN A 1 130 ? -13.392 5.549 -3.972 1.00 87.00 130 GLN A O 1
ATOM 1038 N N . LEU A 1 131 ? -12.576 6.846 -2.328 1.00 86.94 131 LEU A N 1
ATOM 1039 C CA . LEU A 1 131 ? -11.284 6.175 -2.225 1.00 86.94 131 LEU A CA 1
ATOM 1040 C C . LEU A 1 131 ? -11.461 4.710 -1.805 1.00 86.94 131 LEU A C 1
ATOM 1042 O O . LEU A 1 131 ? -10.985 3.811 -2.492 1.00 86.94 131 LEU A O 1
ATOM 1046 N N . TYR A 1 132 ? -12.206 4.469 -0.728 1.00 90.88 132 TYR A N 1
ATOM 1047 C CA . TYR A 1 132 ? -12.472 3.134 -0.190 1.00 90.88 132 TYR A CA 1
ATOM 1048 C C . TYR A 1 132 ? -13.292 2.288 -1.166 1.00 90.88 132 TYR A C 1
ATOM 1050 O O . TYR A 1 132 ? -12.977 1.120 -1.387 1.00 90.88 132 TYR A O 1
ATOM 1058 N N . PHE A 1 133 ? -14.296 2.880 -1.823 1.00 89.88 133 PHE A N 1
ATOM 1059 C CA . PHE A 1 133 ? -15.091 2.171 -2.830 1.00 89.88 133 PHE A CA 1
ATOM 1060 C C . PHE A 1 133 ? -14.250 1.708 -4.027 1.00 89.88 133 PHE A C 1
ATOM 1062 O O . PHE A 1 133 ? -14.473 0.609 -4.532 1.00 89.88 133 PHE A O 1
ATOM 1069 N N . ARG A 1 134 ? -13.249 2.492 -4.455 1.00 87.31 134 ARG A N 1
ATOM 1070 C CA . ARG A 1 134 ? -12.294 2.070 -5.499 1.00 87.31 134 ARG A CA 1
ATOM 1071 C C . ARG A 1 134 ? -11.413 0.906 -5.052 1.00 87.31 134 ARG A C 1
ATOM 1073 O O . ARG A 1 134 ? -11.025 0.091 -5.877 1.00 87.31 134 ARG A O 1
ATOM 1080 N N . TYR A 1 135 ? -11.157 0.796 -3.752 1.00 88.69 135 TYR A N 1
ATOM 1081 C CA . TYR A 1 135 ? -10.472 -0.341 -3.138 1.00 88.69 135 TYR A CA 1
ATOM 1082 C C . TYR A 1 135 ? -11.427 -1.450 -2.687 1.00 88.69 135 TYR A C 1
ATOM 1084 O O . TYR A 1 135 ? -11.097 -2.230 -1.805 1.00 88.69 135 TYR A O 1
ATOM 1092 N N . GLY A 1 136 ? -12.616 -1.556 -3.283 1.00 89.56 136 GLY A N 1
ATOM 1093 C CA . GLY A 1 136 ? -13.488 -2.708 -3.062 1.00 89.56 136 GLY A CA 1
ATOM 1094 C C . GLY A 1 136 ? -14.082 -2.797 -1.658 1.00 89.56 136 GLY A C 1
ATOM 1095 O O . GLY A 1 136 ? -14.398 -3.899 -1.217 1.00 89.56 136 GLY A O 1
ATOM 1096 N N . PHE A 1 137 ? -14.253 -1.664 -0.973 1.00 92.81 137 PHE A N 1
ATOM 1097 C CA . PHE A 1 137 ? -14.945 -1.591 0.312 1.00 92.81 137 PHE A CA 1
ATOM 1098 C C . PHE A 1 137 ? -16.263 -2.372 0.328 1.00 92.81 137 PHE A C 1
ATOM 1100 O O . PHE A 1 137 ? -17.132 -2.179 -0.524 1.00 92.81 137 PHE A O 1
ATOM 1107 N N . GLN A 1 138 ? -16.399 -3.228 1.337 1.00 92.25 138 GLN A N 1
ATOM 1108 C CA . GLN A 1 138 ? -17.589 -4.030 1.602 1.00 92.25 138 GLN A CA 1
ATOM 1109 C C . GLN A 1 138 ? -18.321 -3.516 2.839 1.00 92.25 138 GLN A C 1
ATOM 1111 O O . GLN A 1 138 ? -19.540 -3.311 2.819 1.00 92.25 138 GLN A O 1
ATOM 1116 N N . LYS A 1 139 ? -17.572 -3.325 3.927 1.00 93.62 139 LYS A N 1
ATOM 1117 C CA . LYS A 1 139 ? -18.122 -3.069 5.252 1.00 93.62 139 LYS A CA 1
ATOM 1118 C C . LYS A 1 139 ? -17.103 -2.367 6.140 1.00 93.62 139 LYS A C 1
ATOM 1120 O O . LYS A 1 139 ? -15.901 -2.543 5.981 1.00 93.62 139 LYS A O 1
ATOM 1125 N N . GLN A 1 140 ? -17.600 -1.614 7.106 1.00 95.44 140 GLN A N 1
ATOM 1126 C CA . GLN A 1 140 ? -16.813 -1.028 8.179 1.00 95.44 140 GLN A CA 1
ATOM 1127 C C . GLN A 1 140 ? -17.459 -1.359 9.518 1.00 95.44 140 GLN A C 1
ATOM 1129 O O . GLN A 1 140 ? -18.688 -1.347 9.625 1.00 95.44 140 GLN A O 1
ATOM 1134 N N . VAL A 1 141 ? -16.650 -1.563 10.550 1.00 96.12 141 VAL A N 1
ATOM 1135 C CA . VAL A 1 141 ? -17.073 -1.402 11.940 1.00 96.12 141 VAL A CA 1
ATOM 1136 C C . VAL A 1 141 ? -16.209 -0.343 12.613 1.00 96.12 141 VAL A C 1
ATOM 1138 O O . VAL A 1 141 ? -15.030 -0.210 12.290 1.00 96.12 141 VAL A O 1
ATOM 1141 N N . HIS A 1 142 ? -16.786 0.398 13.552 1.00 96.38 142 HIS A N 1
ATOM 1142 C CA . HIS A 1 142 ? -16.019 1.273 14.424 1.00 96.38 142 HIS A CA 1
ATOM 1143 C C . HIS A 1 142 ? -16.589 1.367 15.830 1.00 96.38 142 HIS A C 1
ATOM 1145 O O . HIS A 1 142 ? -17.783 1.137 16.058 1.00 96.38 142 HIS A O 1
ATOM 1151 N N . VAL A 1 143 ? -15.723 1.745 16.764 1.00 97.56 143 VAL A N 1
ATOM 1152 C CA . VAL A 1 143 ? -16.091 2.045 18.143 1.00 97.56 143 VAL A CA 1
ATOM 1153 C C . VAL A 1 143 ? -15.168 3.113 18.724 1.00 97.56 143 VAL A C 1
ATOM 1155 O O . VAL A 1 143 ? -13.970 3.143 18.451 1.00 97.56 143 VAL A O 1
ATOM 1158 N N . GLU A 1 144 ? -15.743 3.990 19.541 1.00 97.94 144 GLU A N 1
ATOM 1159 C CA . GLU A 1 144 ? -14.991 4.967 20.323 1.00 97.94 144 GLU A CA 1
ATOM 1160 C C . GLU A 1 144 ? -14.749 4.441 21.738 1.00 97.94 144 GLU A C 1
ATOM 1162 O O . GLU A 1 144 ? -15.669 3.931 22.390 1.00 97.94 144 GLU A O 1
ATOM 1167 N N . PHE A 1 145 ? -13.535 4.635 22.244 1.00 98.19 145 PHE A N 1
ATOM 1168 C CA . PHE A 1 145 ? -13.154 4.309 23.610 1.00 98.19 145 PHE A CA 1
ATOM 1169 C C . PHE A 1 145 ? -12.965 5.569 24.455 1.00 98.19 145 PHE A C 1
ATOM 1171 O O . PHE A 1 145 ? -12.445 6.593 24.006 1.00 98.19 145 PHE A O 1
ATOM 1178 N N . GLN A 1 146 ? -13.337 5.455 25.725 1.00 97.44 146 GLN A N 1
ATOM 1179 C CA . GLN A 1 146 ? -13.073 6.437 26.772 1.00 97.44 146 GLN A CA 1
ATOM 1180 C C . GLN A 1 146 ? -12.398 5.765 27.968 1.00 97.44 146 GLN A C 1
ATOM 1182 O O . GLN A 1 146 ? -12.592 4.570 28.221 1.00 97.44 146 GLN A O 1
ATOM 1187 N N . SER A 1 147 ? -11.676 6.558 28.760 1.00 96.56 147 SER A N 1
ATOM 1188 C CA . SER A 1 147 ? -11.138 6.118 30.045 1.00 96.56 147 SER A CA 1
ATOM 1189 C C . SER A 1 147 ? -11.646 7.021 31.168 1.00 96.56 147 SER A C 1
ATOM 1191 O O . SER A 1 147 ? -11.217 8.173 31.247 1.00 96.56 147 SER A O 1
ATOM 1193 N N . PRO A 1 148 ? -12.464 6.518 32.115 1.00 91.06 148 PRO A N 1
ATOM 1194 C CA . PRO A 1 148 ? -12.951 7.312 33.247 1.00 91.06 148 PRO A CA 1
ATOM 1195 C C . PRO A 1 148 ? -11.840 7.971 34.082 1.00 91.06 148 PRO A C 1
ATOM 1197 O O . PRO A 1 148 ? -12.085 8.976 34.744 1.00 91.06 148 PRO A O 1
ATOM 1200 N N . LYS A 1 149 ? -10.615 7.422 34.045 1.00 93.12 149 LYS A N 1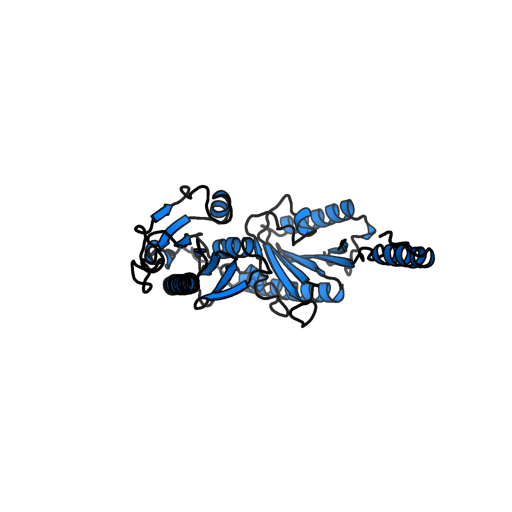
ATOM 1201 C CA . LYS A 1 149 ? -9.431 7.980 34.720 1.00 93.12 149 LYS A CA 1
ATOM 1202 C C . LYS A 1 149 ? -8.880 9.236 34.032 1.00 93.12 149 LYS A C 1
ATOM 1204 O O . LYS A 1 149 ? -8.241 10.045 34.696 1.00 93.12 149 LYS A O 1
ATOM 1209 N N . LEU A 1 150 ? -9.102 9.378 32.726 1.00 91.94 150 LEU A N 1
ATOM 1210 C CA . LEU A 1 150 ? -8.618 10.488 31.897 1.00 91.94 150 LEU A CA 1
ATOM 1211 C C . LEU A 1 150 ? -9.742 11.472 31.523 1.00 91.94 150 LEU A C 1
ATOM 1213 O O . LEU A 1 150 ? -9.468 12.618 31.179 1.00 91.94 150 LEU A O 1
ATOM 1217 N N . GLY A 1 151 ? -11.004 11.048 31.630 1.00 87.69 151 GLY A N 1
ATOM 1218 C CA . GLY A 1 151 ? -12.190 11.868 31.396 1.00 87.69 151 GLY A CA 1
ATOM 1219 C C . GLY A 1 151 ? -13.353 11.061 30.812 1.00 87.69 151 GLY A C 1
ATOM 1220 O O . GLY A 1 151 ? -13.186 9.942 30.345 1.00 87.69 151 GLY A O 1
ATOM 1221 N N . GLY A 1 152 ? -14.557 11.633 30.822 1.00 85.38 152 GLY A N 1
ATOM 1222 C CA . GLY A 1 152 ? -15.759 11.004 30.248 1.00 85.38 152 GLY A CA 1
ATOM 1223 C C . GLY A 1 152 ? -15.992 11.308 28.764 1.00 85.38 152 GLY A C 1
ATOM 1224 O O . GLY A 1 152 ? -17.141 11.314 28.337 1.00 85.38 152 GLY A O 1
ATOM 1225 N N . ARG A 1 153 ? -14.945 11.672 28.011 1.00 93.81 153 ARG A N 1
ATOM 1226 C CA . ARG A 1 153 ? -15.029 11.972 26.571 1.00 93.81 153 ARG A CA 1
ATOM 1227 C C . ARG A 1 153 ? -14.344 10.869 25.754 1.00 93.81 153 ARG A C 1
ATOM 1229 O O . ARG A 1 153 ? -13.450 10.221 26.301 1.00 93.81 153 ARG A O 1
ATOM 1236 N N . PRO A 1 154 ? -14.725 10.671 24.479 1.00 95.38 154 PRO A N 1
ATOM 1237 C CA . PRO A 1 154 ? -13.972 9.821 23.564 1.00 95.38 154 PRO A CA 1
ATOM 1238 C C . PRO A 1 154 ? -12.506 10.257 23.497 1.00 95.38 154 PRO A C 1
ATOM 1240 O O . PRO A 1 154 ? -12.220 11.455 23.473 1.00 95.38 154 PRO A O 1
ATOM 1243 N N . LEU A 1 155 ? -11.590 9.293 23.474 1.00 97.50 155 LEU A N 1
ATOM 1244 C CA . LEU A 1 155 ? -10.147 9.534 23.345 1.00 97.50 155 LEU A CA 1
ATOM 1245 C C . LEU A 1 155 ? -9.517 8.737 22.199 1.00 97.50 155 LEU A C 1
ATOM 1247 O O . LEU A 1 155 ? -8.463 9.133 21.710 1.00 97.50 155 LEU A O 1
ATOM 1251 N N . ILE A 1 156 ? -10.133 7.619 21.806 1.00 98.06 156 ILE A N 1
ATOM 1252 C CA . ILE A 1 156 ? -9.647 6.732 20.746 1.00 98.06 156 ILE A CA 1
ATOM 1253 C C . ILE A 1 156 ? -10.833 6.330 19.873 1.00 98.06 156 ILE A C 1
ATOM 1255 O O . ILE A 1 156 ? -11.872 5.948 20.414 1.00 98.06 156 ILE A O 1
ATOM 1259 N N . LEU A 1 157 ? -10.663 6.355 18.556 1.00 97.69 157 LEU A N 1
ATOM 1260 C CA . LEU A 1 157 ? -11.572 5.751 17.584 1.00 97.69 157 LEU A CA 1
ATOM 1261 C C . LEU A 1 157 ? -10.850 4.582 16.914 1.00 97.69 157 LEU A C 1
ATOM 1263 O O . LEU A 1 157 ? -9.798 4.778 16.319 1.00 97.69 157 LEU A O 1
ATOM 1267 N N . ALA A 1 158 ? -11.400 3.374 17.025 1.00 98.06 158 ALA A N 1
ATOM 1268 C CA . ALA A 1 158 ? -10.886 2.199 16.328 1.00 98.06 158 ALA A CA 1
ATOM 1269 C C . ALA A 1 158 ? -11.837 1.804 15.203 1.00 98.06 158 ALA A C 1
ATOM 1271 O O . ALA A 1 158 ? -13.044 1.668 15.426 1.00 98.06 158 ALA A O 1
ATOM 1272 N N . GLU A 1 159 ? -11.284 1.581 14.016 1.00 97.12 159 GLU A N 1
ATOM 1273 C CA . GLU A 1 159 ? -12.026 1.271 12.802 1.00 97.12 159 GLU A CA 1
ATOM 1274 C C . GLU A 1 159 ? -11.406 0.075 12.080 1.00 97.12 159 GLU A C 1
ATOM 1276 O O . GLU A 1 159 ? -10.188 -0.020 11.920 1.00 97.12 159 GLU A O 1
ATOM 1281 N N . VAL A 1 160 ? -12.258 -0.838 11.613 1.00 97.00 160 VAL A N 1
ATOM 1282 C CA . VAL A 1 160 ? -11.854 -1.973 10.779 1.00 97.00 160 VAL A CA 1
ATOM 1283 C C . VAL A 1 160 ? -12.660 -1.936 9.489 1.00 97.00 160 VAL A C 1
ATOM 1285 O O . VAL A 1 160 ? -13.894 -1.989 9.507 1.00 97.00 160 VAL A O 1
ATOM 1288 N N . PHE A 1 161 ? -11.954 -1.845 8.367 1.00 95.75 161 PHE A N 1
ATOM 1289 C CA . PHE A 1 161 ? -12.510 -1.810 7.021 1.00 95.75 161 PHE A CA 1
ATOM 1290 C C . PHE A 1 161 ? -12.295 -3.157 6.343 1.00 95.75 161 PHE A C 1
ATOM 1292 O O . PHE A 1 161 ? -11.160 -3.591 6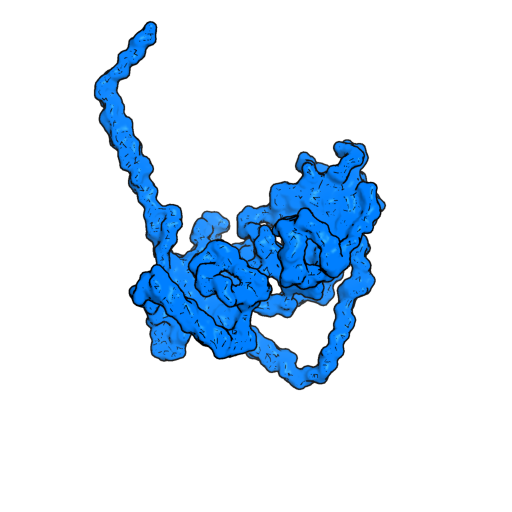.169 1.00 95.75 161 PHE A O 1
ATOM 1299 N N . ASP A 1 162 ? -13.379 -3.786 5.904 1.00 94.06 162 ASP A N 1
ATOM 1300 C CA . ASP A 1 162 ? -13.350 -4.933 5.007 1.00 94.06 162 ASP A CA 1
ATOM 1301 C C . ASP A 1 162 ? -13.298 -4.449 3.552 1.00 94.06 162 ASP A C 1
ATOM 1303 O O . ASP A 1 162 ? -14.228 -3.801 3.058 1.00 94.06 162 ASP A O 1
ATOM 1307 N N . LEU A 1 163 ? -12.200 -4.766 2.866 1.00 91.81 163 LEU A N 1
ATOM 1308 C CA . LEU A 1 163 ? -11.918 -4.356 1.489 1.00 91.81 163 LEU A CA 1
ATOM 1309 C C . LEU A 1 163 ? -12.051 -5.526 0.497 1.00 91.81 163 LEU A C 1
ATOM 1311 O O . LEU A 1 163 ? -11.635 -5.435 -0.662 1.00 91.81 163 LEU A O 1
ATOM 1315 N N . GLY A 1 164 ? -12.632 -6.643 0.944 1.00 90.00 164 GLY A N 1
ATOM 1316 C CA . GLY A 1 164 ? -13.002 -7.808 0.142 1.00 90.00 164 GLY A CA 1
ATOM 1317 C C . GLY A 1 164 ? -11.847 -8.711 -0.302 1.00 90.00 164 GLY A C 1
ATOM 1318 O O . GLY A 1 164 ? -12.077 -9.892 -0.536 1.00 90.00 164 GLY A O 1
ATOM 1319 N N . THR A 1 165 ? -10.618 -8.195 -0.423 1.00 87.94 165 THR A N 1
ATOM 1320 C CA . THR A 1 165 ? -9.405 -8.982 -0.728 1.00 87.94 165 THR A CA 1
ATOM 1321 C C . THR A 1 165 ? -8.180 -8.398 -0.026 1.00 87.94 165 THR A C 1
ATOM 1323 O O . THR A 1 165 ? -8.126 -7.188 0.225 1.00 87.94 165 THR A O 1
ATOM 1326 N N . ALA A 1 166 ? -7.150 -9.210 0.233 1.00 88.25 166 ALA A N 1
ATOM 1327 C CA . ALA A 1 166 ? -5.912 -8.707 0.828 1.00 88.25 166 ALA A CA 1
ATOM 1328 C C . ALA A 1 166 ? -5.151 -7.764 -0.110 1.00 88.25 166 ALA A C 1
ATOM 1330 O O . ALA A 1 166 ? -4.499 -6.819 0.338 1.00 88.25 166 ALA A O 1
ATOM 1331 N N . ALA A 1 167 ? -5.275 -7.968 -1.425 1.00 87.81 167 ALA A N 1
ATOM 1332 C CA . ALA A 1 167 ? -4.716 -7.063 -2.423 1.00 87.81 167 ALA A CA 1
ATOM 1333 C C . ALA A 1 167 ? -5.293 -5.648 -2.301 1.00 87.81 167 ALA A C 1
ATOM 1335 O O . ALA A 1 167 ? -4.542 -4.671 -2.316 1.00 87.81 167 ALA A O 1
ATOM 1336 N N . ASN A 1 168 ? -6.612 -5.538 -2.143 1.00 90.75 168 ASN A N 1
ATOM 1337 C CA . ASN A 1 168 ? -7.284 -4.259 -1.961 1.00 90.75 168 ASN A CA 1
ATOM 1338 C C . ASN A 1 168 ? -6.848 -3.569 -0.665 1.00 90.75 168 ASN A C 1
ATOM 1340 O O . ASN A 1 168 ? -6.463 -2.397 -0.696 1.00 90.75 168 ASN A O 1
ATOM 1344 N N . ALA A 1 169 ? -6.833 -4.312 0.448 1.00 91.50 169 ALA A N 1
ATOM 1345 C CA . ALA A 1 169 ? -6.409 -3.787 1.741 1.00 91.50 169 ALA A CA 1
ATOM 1346 C C . ALA A 1 169 ? -4.967 -3.294 1.736 1.00 91.50 169 ALA A C 1
ATOM 1348 O O . ALA A 1 169 ? -4.688 -2.165 2.146 1.00 91.50 169 ALA A O 1
ATOM 1349 N N . TYR A 1 170 ? -4.057 -4.092 1.182 1.00 91.75 170 TYR A N 1
ATOM 1350 C CA . TYR A 1 170 ? -2.662 -3.701 1.062 1.00 91.75 170 TYR A CA 1
ATOM 1351 C C . TYR A 1 170 ? -2.466 -2.510 0.116 1.00 91.75 170 TYR A C 1
ATOM 1353 O O . TYR A 1 170 ? -1.614 -1.652 0.366 1.00 91.75 170 TYR A O 1
ATOM 1361 N N . SER A 1 171 ? -3.239 -2.427 -0.972 1.00 90.88 171 SER A N 1
ATOM 1362 C CA . SER A 1 171 ? -3.145 -1.306 -1.906 1.00 90.88 171 SER A CA 1
ATOM 1363 C C . SER A 1 171 ? -3.531 0.008 -1.231 1.00 90.88 171 SER A C 1
ATOM 1365 O O . SER A 1 171 ? -2.733 0.947 -1.282 1.00 90.88 171 SER A O 1
ATOM 1367 N N . LEU A 1 172 ? -4.656 0.046 -0.504 1.00 91.75 172 LEU A N 1
ATOM 1368 C CA . LEU A 1 172 ? -5.048 1.222 0.273 1.00 91.75 172 LEU A CA 1
ATOM 1369 C C . LEU A 1 172 ? -4.005 1.540 1.355 1.00 91.75 172 LEU A C 1
ATOM 1371 O O . LEU A 1 172 ? -3.460 2.642 1.353 1.00 91.75 172 LEU A O 1
ATOM 1375 N N . PHE A 1 173 ? -3.620 0.559 2.180 1.00 92.62 173 PHE A N 1
ATOM 1376 C CA . PHE A 1 173 ? -2.583 0.718 3.208 1.00 92.62 173 PHE A CA 1
ATOM 1377 C C . PHE A 1 173 ? -1.295 1.344 2.655 1.00 92.62 173 PHE A C 1
ATOM 1379 O O . PHE A 1 173 ? -0.787 2.331 3.184 1.00 92.62 173 PHE A O 1
ATOM 1386 N N . SER A 1 174 ? -0.764 0.788 1.562 1.00 90.81 174 SER A N 1
ATOM 1387 C CA . SER A 1 174 ? 0.491 1.246 0.959 1.00 90.81 174 SER A CA 1
ATOM 1388 C C . SER A 1 174 ? 0.386 2.607 0.261 1.00 90.81 174 SER A C 1
ATOM 1390 O O . SER A 1 174 ? 1.405 3.284 0.098 1.00 90.81 174 SER A O 1
ATOM 1392 N N . SER A 1 175 ? -0.822 3.005 -0.153 1.00 89.06 175 SER A N 1
ATOM 1393 C CA . SER A 1 175 ? -1.098 4.323 -0.734 1.00 89.06 175 SER A CA 1
ATOM 1394 C C . SER A 1 175 ? -1.181 5.428 0.310 1.00 89.06 175 SER A C 1
ATOM 1396 O O . SER A 1 175 ? -0.757 6.551 0.040 1.00 89.06 175 SER A O 1
ATOM 1398 N N . THR A 1 176 ? -1.672 5.079 1.495 1.00 88.75 176 THR A N 1
ATOM 1399 C CA . THR A 1 176 ? -1.931 6.008 2.586 1.00 88.75 176 THR A CA 1
ATOM 1400 C C . THR A 1 176 ? -0.659 6.392 3.332 1.00 88.75 176 THR A C 1
ATOM 1402 O O . THR A 1 176 ? -0.442 7.563 3.633 1.00 88.75 176 THR A O 1
ATOM 1405 N N . ARG A 1 177 ? 0.206 5.416 3.607 1.00 87.25 177 ARG A N 1
ATOM 1406 C CA . ARG A 1 177 ? 1.451 5.656 4.339 1.00 87.25 177 ARG A CA 1
ATOM 1407 C C . ARG A 1 177 ? 2.545 6.268 3.468 1.00 87.25 177 ARG A C 1
ATOM 1409 O O . ARG A 1 177 ? 2.650 6.025 2.257 1.00 87.25 177 ARG A O 1
ATOM 1416 N N . LEU A 1 178 ? 3.425 7.018 4.109 1.00 77.31 178 LEU A N 1
ATOM 1417 C CA . LEU A 1 178 ? 4.593 7.625 3.504 1.00 77.31 178 LEU A CA 1
ATOM 1418 C C . LEU A 1 178 ? 5.857 6.810 3.830 1.00 77.31 178 LEU A C 1
ATOM 1420 O O . LEU A 1 178 ? 5.948 6.144 4.864 1.00 77.31 178 LEU A O 1
ATOM 1424 N N . PRO A 1 179 ? 6.877 6.833 2.951 1.00 70.81 179 PRO A N 1
ATOM 1425 C CA . PRO A 1 179 ? 8.142 6.148 3.216 1.00 70.81 179 PRO A CA 1
ATOM 1426 C C . PRO A 1 179 ? 8.853 6.601 4.499 1.00 70.81 179 PRO A C 1
ATOM 1428 O O . PRO A 1 179 ? 9.661 5.845 5.026 1.00 70.81 179 PRO A O 1
ATOM 1431 N N . GLN A 1 180 ? 8.586 7.823 4.963 1.00 74.88 180 GLN A N 1
ATOM 1432 C CA . GLN A 1 180 ? 9.181 8.415 6.161 1.00 74.88 180 GLN A CA 1
ATOM 1433 C C . GLN A 1 180 ? 8.372 8.208 7.447 1.00 74.88 180 GLN A C 1
ATOM 1435 O O . GLN A 1 180 ? 8.823 8.671 8.494 1.00 74.88 180 GLN A O 1
ATOM 1440 N N . ASP A 1 181 ? 7.198 7.576 7.370 1.00 84.44 181 ASP A N 1
ATOM 1441 C CA . ASP A 1 181 ? 6.397 7.291 8.561 1.00 84.44 181 ASP A CA 1
ATOM 1442 C C . ASP A 1 181 ? 7.192 6.415 9.532 1.00 84.44 181 ASP A C 1
ATOM 1444 O O . ASP A 1 181 ? 8.090 5.662 9.133 1.00 84.44 181 ASP A O 1
ATOM 1448 N N . GLN A 1 182 ? 6.870 6.521 10.820 1.00 89.69 182 GLN A N 1
ATOM 1449 C CA . GLN A 1 182 ? 7.399 5.581 11.795 1.00 89.69 182 GLN A CA 1
ATOM 1450 C C . GLN A 1 182 ? 6.667 4.250 11.656 1.00 89.69 182 GLN A C 1
ATOM 1452 O O . GLN A 1 182 ? 5.543 4.176 11.161 1.00 89.69 182 GLN A O 1
ATOM 1457 N N . TYR A 1 183 ? 7.340 3.174 12.046 1.00 90.44 183 TYR A N 1
ATOM 1458 C CA . TYR A 1 183 ? 6.787 1.833 11.962 1.00 90.44 183 TYR A CA 1
ATOM 1459 C C . TYR A 1 183 ? 7.026 1.107 13.275 1.00 90.44 183 TYR A C 1
ATOM 1461 O O . TYR A 1 183 ? 8.124 1.176 13.837 1.00 90.44 183 TYR A O 1
ATOM 1469 N N . ARG A 1 184 ? 6.013 0.375 13.734 1.00 91.62 184 ARG A N 1
ATOM 1470 C CA . ARG A 1 184 ? 6.111 -0.495 14.907 1.00 91.62 184 ARG A CA 1
ATOM 1471 C C . ARG A 1 184 ? 5.362 -1.801 14.688 1.00 91.62 184 ARG A C 1
ATOM 1473 O O . ARG A 1 184 ? 4.401 -1.858 13.923 1.00 91.62 184 ARG A O 1
ATOM 1480 N N . MET A 1 185 ? 5.807 -2.850 15.368 1.00 90.69 185 MET A N 1
ATOM 1481 C CA . MET A 1 185 ? 5.129 -4.143 15.335 1.00 90.69 185 MET A CA 1
ATOM 1482 C C . MET A 1 185 ? 3.865 -4.100 16.197 1.00 90.69 185 MET A C 1
ATOM 1484 O O . MET A 1 185 ? 3.912 -3.607 17.320 1.00 90.69 185 MET A O 1
ATOM 1488 N N . ILE A 1 186 ? 2.776 -4.647 15.666 1.00 90.88 186 ILE A N 1
ATOM 1489 C CA . ILE A 1 186 ? 1.524 -4.977 16.348 1.00 90.88 186 ILE A CA 1
ATOM 1490 C C . ILE A 1 186 ? 1.297 -6.468 16.110 1.00 90.88 186 ILE A C 1
ATOM 1492 O O . ILE A 1 186 ? 1.013 -6.882 14.981 1.00 90.88 186 ILE A O 1
ATOM 1496 N N . GLY A 1 187 ? 1.515 -7.284 17.142 1.00 86.44 187 GLY A N 1
ATOM 1497 C CA . GLY A 1 187 ? 1.534 -8.740 16.996 1.00 86.44 187 GLY A CA 1
ATOM 1498 C C . GLY A 1 187 ? 2.492 -9.185 15.882 1.00 86.44 187 GLY A C 1
ATOM 1499 O O . GLY A 1 187 ? 3.696 -8.914 15.926 1.00 86.44 187 GLY A O 1
ATOM 1500 N N . SER A 1 188 ? 1.952 -9.849 14.855 1.00 81.38 188 SER A N 1
ATOM 1501 C CA . SER A 1 188 ? 2.720 -10.314 13.687 1.00 81.38 188 SER A CA 1
ATOM 1502 C C . SER A 1 188 ? 2.872 -9.281 12.561 1.00 81.38 188 SER A C 1
ATOM 1504 O O . SER A 1 188 ? 3.602 -9.522 11.593 1.00 81.38 188 SER A O 1
ATOM 1506 N N . LYS A 1 189 ? 2.181 -8.138 12.642 1.00 85.06 189 LYS A N 1
ATOM 1507 C CA . LYS A 1 189 ? 2.079 -7.168 11.546 1.00 85.06 189 LYS A CA 1
ATOM 1508 C C . LYS A 1 189 ? 2.838 -5.890 11.855 1.00 85.06 189 LYS A C 1
ATOM 1510 O O . LYS A 1 189 ? 2.935 -5.454 12.994 1.00 85.06 189 LYS A O 1
ATOM 1515 N N . MET A 1 190 ? 3.368 -5.266 10.809 1.00 87.12 190 MET A N 1
ATOM 1516 C CA . MET A 1 190 ? 3.922 -3.925 10.935 1.00 87.12 190 MET A CA 1
ATOM 1517 C C . MET A 1 190 ? 2.817 -2.893 10.730 1.00 87.12 190 MET A C 1
ATOM 1519 O O . MET A 1 190 ? 2.144 -2.914 9.696 1.00 87.12 190 MET A O 1
ATOM 1523 N N . ALA A 1 191 ? 2.693 -1.968 11.672 1.00 92.31 191 ALA A N 1
ATOM 1524 C CA . ALA A 1 191 ? 1.822 -0.812 11.582 1.00 92.31 191 ALA A CA 1
ATOM 1525 C C . ALA A 1 191 ? 2.622 0.447 11.231 1.00 92.31 191 ALA A C 1
ATOM 1527 O O . ALA A 1 191 ? 3.740 0.631 11.716 1.00 92.31 191 ALA A O 1
ATOM 1528 N N . ALA A 1 192 ? 2.046 1.301 10.386 1.00 92.88 192 ALA A N 1
ATOM 1529 C CA . ALA A 1 192 ? 2.501 2.671 10.200 1.00 92.88 192 ALA A CA 1
ATOM 1530 C C . ALA A 1 192 ? 1.975 3.519 11.367 1.00 92.88 192 ALA A C 1
ATOM 1532 O O . ALA A 1 192 ? 0.779 3.504 11.662 1.00 92.88 192 ALA A O 1
ATOM 1533 N N . GLU A 1 193 ? 2.879 4.228 12.027 1.00 92.75 193 GLU A N 1
ATOM 1534 C CA . GLU A 1 193 ? 2.601 5.156 13.116 1.00 92.75 193 GLU A CA 1
ATOM 1535 C C . GLU A 1 193 ? 2.729 6.578 12.566 1.00 92.75 193 GLU A C 1
ATOM 1537 O O . GLU A 1 193 ? 3.797 7.014 12.121 1.00 92.75 193 GLU A O 1
ATOM 1542 N N . MET A 1 194 ? 1.590 7.257 12.533 1.00 90.50 194 MET A N 1
ATOM 1543 C CA . MET A 1 194 ? 1.440 8.663 12.171 1.00 90.50 194 MET A CA 1
ATOM 1544 C C . MET A 1 194 ? 1.239 9.466 13.457 1.00 90.50 194 MET A C 1
ATOM 1546 O O . MET A 1 194 ? 1.073 8.872 14.520 1.00 90.50 194 MET A O 1
ATOM 1550 N N . ASP A 1 195 ? 1.232 10.798 13.365 1.00 88.56 195 ASP A N 1
ATOM 1551 C CA . ASP A 1 195 ? 1.128 11.668 14.543 1.00 88.56 195 ASP A CA 1
ATOM 1552 C C . ASP A 1 195 ? -0.021 11.226 15.468 1.00 88.56 195 ASP A C 1
ATOM 1554 O O . ASP A 1 195 ? 0.222 10.823 16.599 1.00 88.56 195 ASP A O 1
ATOM 1558 N N . ASP A 1 196 ? -1.257 11.192 14.980 1.00 91.94 196 ASP A N 1
ATOM 1559 C CA . ASP A 1 196 ? -2.456 10.874 15.759 1.00 91.94 196 ASP A CA 1
ATOM 1560 C C . ASP A 1 196 ? -3.024 9.481 15.466 1.00 91.94 196 ASP A C 1
ATOM 1562 O O . ASP A 1 196 ? -4.151 9.186 15.861 1.00 91.94 196 ASP A O 1
ATOM 1566 N N . ARG A 1 197 ? -2.294 8.612 14.751 1.00 94.38 197 ARG A N 1
ATOM 1567 C CA . ARG A 1 197 ? -2.885 7.376 14.221 1.00 94.38 197 ARG A CA 1
ATOM 1568 C C . ARG A 1 197 ? -1.950 6.192 14.154 1.00 94.38 197 ARG A C 1
ATOM 1570 O O . ARG A 1 197 ? -0.755 6.314 13.894 1.00 94.38 197 ARG A O 1
ATOM 1577 N N . LEU A 1 198 ? -2.560 5.021 14.255 1.00 96.19 198 LEU A N 1
ATOM 1578 C CA . LEU A 1 198 ? -1.941 3.750 13.943 1.00 96.19 198 LEU A CA 1
ATOM 1579 C C . LEU A 1 198 ? -2.714 3.039 12.832 1.00 96.19 198 LEU A C 1
ATOM 1581 O O . LEU A 1 198 ? -3.914 2.812 12.955 1.00 96.19 198 LEU A O 1
ATOM 1585 N N . LEU A 1 199 ? -2.008 2.650 11.770 1.00 96.31 199 LEU A N 1
ATOM 1586 C CA . LEU A 1 199 ? -2.588 2.020 10.587 1.00 96.31 199 LEU A CA 1
ATOM 1587 C C . LEU A 1 199 ? -1.883 0.697 10.275 1.00 96.31 199 LEU A C 1
ATOM 1589 O O . LEU A 1 199 ? -0.663 0.669 10.117 1.00 96.31 199 LEU A O 1
ATOM 1593 N N . PHE A 1 200 ? -2.624 -0.393 10.099 1.00 95.38 200 PHE A N 1
ATOM 1594 C CA . PHE A 1 200 ? -2.077 -1.655 9.584 1.00 95.38 200 PHE A CA 1
ATOM 1595 C C . PHE A 1 200 ? -3.094 -2.405 8.724 1.00 95.38 200 PHE A C 1
ATOM 1597 O O . PHE A 1 200 ? -4.266 -2.049 8.663 1.00 95.38 200 PHE A O 1
ATOM 1604 N N . CYS A 1 201 ? -2.648 -3.454 8.035 1.00 93.19 201 CYS A N 1
ATOM 1605 C CA . CYS A 1 201 ? -3.537 -4.355 7.307 1.00 93.19 201 CYS A CA 1
ATOM 1606 C C . CYS A 1 201 ? -3.207 -5.822 7.599 1.00 93.19 201 CYS A C 1
ATOM 1608 O O . CYS A 1 201 ? -2.033 -6.183 7.742 1.00 93.19 201 CYS A O 1
ATOM 1610 N N . LYS A 1 202 ? -4.236 -6.673 7.633 1.00 91.19 202 LYS A N 1
ATOM 1611 C CA . LYS A 1 202 ? -4.124 -8.132 7.772 1.00 91.19 202 LYS A CA 1
ATOM 1612 C C . LYS A 1 202 ? -5.262 -8.802 7.004 1.00 91.19 202 LYS A C 1
ATOM 1614 O O . LYS A 1 202 ? -6.425 -8.467 7.214 1.00 91.19 202 LYS A O 1
ATOM 1619 N N . GLY A 1 203 ? -4.926 -9.719 6.094 1.00 89.19 203 GLY A N 1
ATOM 1620 C CA . GLY A 1 203 ? -5.898 -10.273 5.149 1.00 89.19 203 GLY A CA 1
ATOM 1621 C C . GLY A 1 203 ? -6.612 -9.161 4.373 1.00 89.19 203 GLY A C 1
ATOM 1622 O O . GLY A 1 203 ? -5.987 -8.175 3.981 1.00 89.19 203 GLY A O 1
ATOM 1623 N N . GLN A 1 204 ? -7.925 -9.296 4.200 1.00 91.50 204 GLN A N 1
ATOM 1624 C CA . GLN A 1 204 ? -8.786 -8.304 3.544 1.00 91.50 204 GLN A CA 1
ATOM 1625 C C . GLN A 1 204 ? -9.101 -7.054 4.384 1.00 91.50 204 GLN A C 1
ATOM 1627 O O . GLN A 1 204 ? -9.841 -6.185 3.918 1.00 91.50 204 GLN A O 1
ATOM 1632 N N . TYR A 1 205 ? -8.554 -6.951 5.598 1.00 94.38 205 TYR A N 1
ATOM 1633 C CA . TYR A 1 205 ? -8.886 -5.891 6.540 1.00 94.38 205 TYR A CA 1
ATOM 1634 C C . TYR A 1 205 ? -7.807 -4.807 6.602 1.00 94.38 205 TYR A C 1
ATOM 1636 O O . TYR A 1 205 ? -6.612 -5.096 6.725 1.00 94.38 205 TYR A O 1
ATOM 1644 N N . LEU A 1 206 ? -8.244 -3.548 6.562 1.00 95.56 206 LEU A N 1
ATOM 1645 C CA . LEU A 1 206 ? -7.459 -2.383 6.970 1.00 95.56 206 LEU A CA 1
ATOM 1646 C C . LEU A 1 206 ? -7.940 -1.949 8.356 1.00 95.56 206 LEU A C 1
ATOM 1648 O O . LEU A 1 206 ? -9.142 -1.809 8.570 1.00 95.56 206 LEU A O 1
ATOM 1652 N N . VAL A 1 207 ? -7.011 -1.730 9.278 1.00 97.12 207 VAL A N 1
ATOM 1653 C CA . VAL A 1 207 ? -7.293 -1.300 10.648 1.00 97.12 207 VAL A CA 1
ATOM 1654 C C . VAL A 1 207 ? -6.679 0.068 10.867 1.00 97.12 207 VAL A C 1
ATOM 1656 O O . VAL A 1 207 ? -5.495 0.266 10.589 1.00 97.12 207 VAL A O 1
ATOM 1659 N N . ASP A 1 208 ? -7.491 0.983 11.375 1.00 97.25 208 ASP A N 1
ATOM 1660 C CA . ASP A 1 208 ? -7.146 2.376 11.605 1.00 97.25 208 ASP A CA 1
ATOM 1661 C C . ASP A 1 208 ? -7.579 2.779 13.011 1.00 97.25 208 ASP A C 1
ATOM 1663 O O . ASP A 1 208 ? -8.735 2.594 13.392 1.00 97.25 208 ASP A O 1
ATOM 1667 N N . ILE A 1 209 ? -6.636 3.269 13.807 1.00 97.75 209 ILE A N 1
ATOM 1668 C CA . ILE A 1 209 ? -6.885 3.672 15.185 1.00 97.75 209 ILE A CA 1
ATOM 1669 C C . ILE A 1 209 ? -6.421 5.112 15.345 1.00 97.75 209 ILE A C 1
ATOM 1671 O O . ILE A 1 209 ? -5.222 5.384 15.319 1.00 97.75 209 ILE A O 1
ATOM 1675 N N . GLU A 1 210 ? -7.374 6.020 15.515 1.00 96.62 210 GLU A N 1
ATOM 1676 C CA . GLU A 1 210 ? -7.156 7.450 15.716 1.00 96.62 210 GLU A CA 1
ATOM 1677 C C . GLU A 1 210 ? -7.150 7.798 17.208 1.00 96.62 210 GLU A C 1
ATOM 1679 O O . GLU A 1 210 ? -7.951 7.290 17.997 1.00 96.62 210 GLU A O 1
ATOM 1684 N N . MET A 1 211 ? -6.245 8.693 17.591 1.00 96.44 211 MET A N 1
ATOM 1685 C CA . MET A 1 211 ? -6.100 9.256 18.926 1.00 96.44 211 MET A CA 1
ATOM 1686 C C . MET A 1 211 ? -6.553 10.710 18.914 1.00 96.44 211 MET A C 1
ATOM 1688 O O . MET A 1 211 ? -5.943 11.556 18.269 1.00 96.44 211 MET A O 1
ATOM 1692 N N . TYR A 1 212 ? -7.568 11.040 19.708 1.00 95.44 212 TYR A N 1
ATOM 1693 C CA . TYR A 1 212 ? -8.000 12.433 19.849 1.00 95.44 212 TYR A CA 1
ATOM 1694 C C . TYR A 1 212 ? -7.074 13.250 20.755 1.00 95.44 212 TYR A C 1
ATOM 1696 O O . TYR A 1 212 ? -7.065 14.480 20.694 1.00 95.44 212 TYR A O 1
ATOM 1704 N N . GLU A 1 213 ? -6.292 12.579 21.608 1.00 93.06 213 GLU A N 1
ATOM 1705 C CA . GLU A 1 213 ? -5.357 13.203 22.541 1.00 93.06 213 GLU A CA 1
ATOM 1706 C C . GLU A 1 213 ? -4.080 12.387 22.729 1.00 93.06 213 GLU A C 1
ATOM 1708 O O . GLU A 1 213 ? -4.052 11.173 22.552 1.00 93.06 213 GLU A O 1
ATOM 1713 N N . TYR A 1 214 ? -3.030 13.070 23.184 1.00 88.50 214 TYR A N 1
ATOM 1714 C CA . TYR A 1 214 ? -1.716 12.485 23.412 1.00 88.50 214 TYR A CA 1
ATOM 1715 C C . TYR A 1 214 ? -1.447 12.297 24.901 1.00 88.50 214 TYR A C 1
ATOM 1717 O O . TYR A 1 214 ? -1.222 13.257 25.640 1.00 88.50 214 TYR A O 1
ATOM 1725 N N . ALA A 1 215 ? -1.411 11.044 25.343 1.00 91.12 215 ALA A N 1
ATOM 1726 C CA . ALA A 1 215 ? -0.900 10.671 26.656 1.00 91.12 215 ALA A CA 1
ATOM 1727 C C . ALA A 1 215 ? -0.350 9.243 26.621 1.00 91.12 215 ALA A C 1
ATOM 1729 O O . ALA A 1 215 ? -0.830 8.405 25.863 1.00 91.12 215 ALA A O 1
ATOM 1730 N N . THR A 1 216 ? 0.611 8.927 27.494 1.00 93.00 216 THR A N 1
ATOM 1731 C CA . THR A 1 216 ? 1.219 7.585 27.565 1.00 93.00 216 THR A CA 1
ATOM 1732 C C . THR A 1 216 ? 0.177 6.477 27.735 1.00 93.00 216 THR A C 1
ATOM 1734 O O . THR A 1 216 ? 0.280 5.438 27.095 1.00 93.00 216 THR A O 1
ATOM 1737 N N . ALA A 1 217 ? -0.856 6.714 28.549 1.00 94.56 217 ALA A N 1
ATOM 1738 C CA . ALA A 1 217 ? -1.945 5.759 28.743 1.00 94.56 217 ALA A CA 1
ATOM 1739 C C . ALA A 1 217 ? -2.817 5.568 27.486 1.00 94.56 217 ALA A C 1
ATOM 1741 O O . ALA A 1 217 ? -3.317 4.470 27.273 1.00 94.56 217 ALA A O 1
ATOM 1742 N N . ILE A 1 218 ? -2.979 6.608 26.657 1.00 96.19 218 ILE A N 1
ATOM 1743 C CA . ILE A 1 218 ? -3.708 6.539 25.379 1.00 96.19 218 ILE A CA 1
ATOM 1744 C C . ILE A 1 218 ? -2.887 5.728 24.371 1.00 96.19 218 ILE A C 1
ATOM 1746 O O . ILE A 1 218 ? -3.401 4.776 23.797 1.00 96.19 218 ILE A O 1
ATOM 1750 N N . ASN A 1 219 ? -1.588 6.018 24.242 1.00 94.75 219 ASN A N 1
ATOM 1751 C CA . ASN A 1 219 ? -0.690 5.280 23.345 1.00 94.75 219 ASN A CA 1
ATOM 1752 C C . ASN A 1 219 ? -0.598 3.788 23.699 1.00 94.75 219 ASN A C 1
ATOM 1754 O O . ASN A 1 219 ? -0.560 2.941 22.804 1.00 94.75 219 ASN A O 1
ATOM 1758 N N . GLN A 1 220 ? -0.573 3.455 24.996 1.00 95.62 220 GLN A N 1
ATOM 1759 C CA . GLN A 1 220 ? -0.611 2.059 25.437 1.00 95.62 220 GLN A CA 1
ATOM 1760 C C . GLN A 1 220 ? -1.922 1.396 25.007 1.00 95.62 220 GLN A C 1
ATOM 1762 O O . GLN A 1 220 ? -1.890 0.356 24.364 1.00 95.62 220 GLN A O 1
ATOM 1767 N N . ALA A 1 221 ? -3.059 2.044 25.258 1.00 97.25 221 ALA A N 1
ATOM 1768 C CA . ALA A 1 221 ? -4.364 1.508 24.892 1.00 97.25 221 ALA A CA 1
ATOM 1769 C C . ALA A 1 221 ? -4.540 1.320 23.383 1.00 97.25 221 ALA A C 1
ATOM 1771 O O . ALA A 1 221 ? -5.092 0.312 22.968 1.00 97.25 221 ALA A O 1
ATOM 1772 N N . VAL A 1 222 ? -4.033 2.239 22.554 1.00 97.62 222 VAL A N 1
ATOM 1773 C CA . VAL A 1 222 ? -4.001 2.059 21.092 1.00 97.62 222 VAL A CA 1
ATOM 1774 C C . VAL A 1 222 ? -3.219 0.810 20.706 1.00 97.62 222 VAL A C 1
ATOM 1776 O O . VAL A 1 222 ? -3.640 0.082 19.815 1.00 97.62 222 VAL A O 1
ATOM 1779 N N . THR A 1 223 ? -2.101 0.543 21.382 1.00 96.44 223 THR A N 1
ATOM 1780 C CA . THR A 1 223 ? -1.312 -0.678 21.165 1.00 96.44 223 THR A CA 1
ATOM 1781 C C . THR A 1 223 ? -2.120 -1.916 21.541 1.00 96.44 223 THR A C 1
ATOM 1783 O O . THR A 1 223 ? -2.273 -2.802 20.708 1.00 96.44 223 THR A O 1
ATOM 1786 N N . ASP A 1 224 ? -2.712 -1.931 22.736 1.00 97.44 224 ASP A N 1
ATOM 1787 C CA . ASP A 1 224 ? -3.486 -3.070 23.240 1.00 97.44 224 ASP A CA 1
ATOM 1788 C C . ASP A 1 224 ? -4.725 -3.348 22.362 1.00 97.44 224 ASP A C 1
ATOM 1790 O O . ASP A 1 224 ? -5.037 -4.498 22.056 1.00 97.44 224 ASP A O 1
ATOM 1794 N N . ILE A 1 225 ? -5.417 -2.293 21.911 1.00 98.31 225 ILE A N 1
ATOM 1795 C CA . ILE A 1 225 ? -6.542 -2.386 20.968 1.00 98.31 225 ILE A CA 1
ATOM 1796 C C . ILE A 1 225 ? -6.061 -2.978 19.640 1.00 98.31 225 ILE A C 1
ATOM 1798 O O . ILE A 1 225 ? -6.681 -3.908 19.131 1.00 98.31 225 ILE A O 1
ATOM 1802 N N . ALA A 1 226 ? -4.962 -2.464 19.082 1.00 97.81 226 ALA A N 1
ATOM 1803 C CA . ALA A 1 226 ? -4.425 -2.933 17.810 1.00 97.81 226 ALA A CA 1
ATOM 1804 C C . ALA A 1 226 ? -4.028 -4.415 17.864 1.00 97.81 226 ALA A C 1
ATOM 1806 O O . ALA A 1 226 ? -4.360 -5.167 16.950 1.00 97.81 226 ALA A O 1
ATOM 1807 N N . GLU A 1 227 ? -3.357 -4.837 18.938 1.00 96.56 227 GLU A N 1
ATOM 1808 C CA . GLU A 1 227 ? -2.966 -6.233 19.156 1.00 96.56 227 GLU A CA 1
ATOM 1809 C C . GLU A 1 227 ? -4.193 -7.138 19.273 1.00 96.56 227 GLU A C 1
ATOM 1811 O O . GLU A 1 227 ? -4.236 -8.189 18.639 1.00 96.56 227 GLU A O 1
ATOM 1816 N N . LYS A 1 228 ? -5.239 -6.706 19.989 1.00 96.62 228 LYS A N 1
ATOM 1817 C CA . LYS A 1 228 ? -6.490 -7.469 20.089 1.00 96.62 228 LYS A CA 1
ATOM 1818 C C . LYS A 1 228 ? -7.194 -7.644 18.749 1.00 96.62 228 LYS A C 1
ATOM 1820 O O . LYS A 1 228 ? -7.625 -8.752 18.438 1.00 96.62 228 LYS A O 1
ATOM 1825 N N . ILE A 1 229 ? -7.271 -6.583 17.947 1.00 96.38 229 ILE A N 1
ATOM 1826 C CA . ILE A 1 229 ? -7.835 -6.663 16.594 1.00 96.38 229 ILE A CA 1
ATOM 1827 C C . ILE A 1 229 ? -6.990 -7.619 15.734 1.00 96.38 229 ILE A C 1
ATOM 1829 O O . ILE A 1 229 ? -7.528 -8.466 15.021 1.00 96.38 229 ILE A O 1
ATOM 1833 N N . GLU A 1 230 ? -5.659 -7.519 15.806 1.00 94.44 230 GLU A N 1
ATOM 1834 C CA . GLU A 1 230 ? -4.747 -8.377 15.042 1.00 94.44 230 GLU A CA 1
ATOM 1835 C C . GLU A 1 230 ? -4.900 -9.859 15.408 1.00 94.44 230 GLU A C 1
ATOM 1837 O O . GLU A 1 230 ? -4.962 -10.691 14.501 1.00 94.44 230 GLU A O 1
ATOM 1842 N N . GLU A 1 231 ? -5.028 -10.185 16.698 1.00 92.62 231 GLU A N 1
ATOM 1843 C CA . GLU A 1 231 ? -5.262 -11.545 17.205 1.00 92.62 231 GLU A CA 1
ATOM 1844 C C . GLU A 1 231 ? -6.583 -12.144 16.698 1.00 92.62 231 GLU A C 1
ATOM 1846 O O . GLU A 1 231 ? -6.656 -13.344 16.426 1.00 92.62 231 GLU A O 1
ATOM 1851 N N . GLN A 1 232 ? -7.628 -11.321 16.568 1.00 92.19 232 GLN A N 1
ATOM 1852 C CA . GLN A 1 232 ? -8.966 -11.756 16.154 1.00 92.19 232 GLN A CA 1
ATOM 1853 C C . GLN A 1 232 ? -9.080 -11.988 14.643 1.00 92.19 232 GLN A C 1
ATOM 1855 O O . GLN A 1 232 ? -9.899 -12.796 14.197 1.00 92.19 232 GLN A O 1
ATOM 1860 N N . ILE A 1 233 ? -8.248 -11.322 13.840 1.00 89.81 233 ILE A N 1
ATOM 1861 C CA . ILE A 1 233 ? -8.194 -11.564 12.399 1.00 89.81 233 ILE A CA 1
ATOM 1862 C C . ILE A 1 233 ? -7.428 -12.869 12.147 1.00 89.81 233 ILE A C 1
ATOM 1864 O O . ILE A 1 233 ? -6.203 -12.932 12.286 1.00 89.81 233 ILE A O 1
ATOM 1868 N N . MET A 1 234 ? -8.144 -13.914 11.726 1.00 80.62 234 MET A N 1
ATOM 1869 C CA . MET A 1 234 ? -7.518 -15.149 11.256 1.00 80.62 234 MET A CA 1
ATOM 1870 C C . MET A 1 234 ? -6.782 -14.882 9.940 1.00 80.62 234 MET A C 1
ATOM 1872 O O . MET A 1 234 ? -7.384 -14.486 8.949 1.00 80.62 234 MET A O 1
ATOM 1876 N N . ASP A 1 235 ? -5.470 -15.110 9.920 1.00 65.12 235 ASP A N 1
ATOM 1877 C CA . ASP A 1 235 ? -4.701 -15.106 8.677 1.00 65.12 235 ASP A CA 1
ATOM 1878 C C . ASP A 1 235 ? -4.727 -16.521 8.098 1.00 65.12 235 ASP A C 1
ATOM 1880 O O . ASP A 1 235 ? -3.829 -17.329 8.330 1.00 65.12 235 ASP A O 1
ATOM 1884 N N . ILE A 1 236 ? -5.788 -16.867 7.364 1.00 55.00 236 ILE A N 1
ATOM 1885 C CA . ILE A 1 236 ? -5.878 -18.178 6.690 1.00 55.00 236 ILE A CA 1
ATOM 1886 C C . ILE A 1 236 ? -4.732 -18.337 5.661 1.00 55.00 236 ILE A C 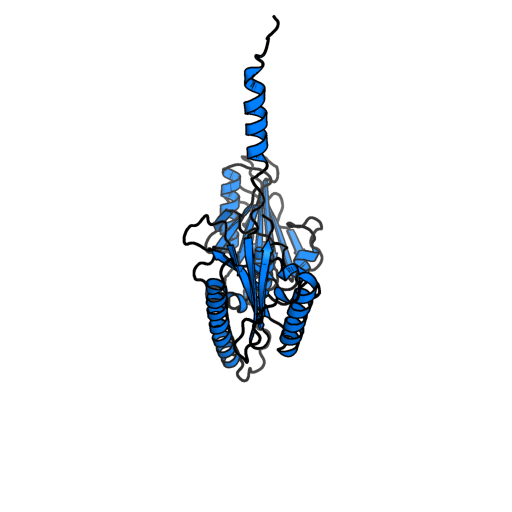1
ATOM 1888 O O . ILE A 1 236 ? -4.401 -19.447 5.244 1.00 55.00 236 ILE A O 1
ATOM 1892 N N . ASN A 1 237 ? -4.052 -17.232 5.334 1.00 50.06 237 ASN A N 1
ATOM 1893 C CA . ASN A 1 237 ? -2.955 -17.129 4.389 1.00 50.06 237 ASN A CA 1
ATOM 1894 C C . ASN A 1 237 ? -1.610 -16.756 5.045 1.00 50.06 237 ASN A C 1
ATOM 1896 O O . ASN A 1 237 ? -0.760 -16.193 4.359 1.00 50.06 237 ASN A O 1
ATOM 1900 N N . ASP A 1 238 ? -1.349 -17.119 6.310 1.00 41.25 238 ASP A N 1
ATOM 1901 C CA . ASP A 1 238 ? -0.100 -16.787 7.042 1.00 41.25 238 ASP A CA 1
ATOM 1902 C C . ASP A 1 238 ? 1.211 -17.246 6.333 1.00 41.25 238 ASP A C 1
ATOM 1904 O O . ASP A 1 238 ? 2.319 -16.867 6.705 1.00 41.25 238 ASP A O 1
ATOM 1908 N N . GLY A 1 239 ? 1.109 -18.037 5.254 1.00 39.88 239 GLY A N 1
ATOM 1909 C CA . GLY A 1 239 ? 2.219 -18.420 4.365 1.00 39.88 239 GLY A CA 1
ATOM 1910 C C . GLY A 1 239 ? 2.205 -17.807 2.956 1.00 39.88 239 GLY A C 1
ATOM 1911 O O . GLY A 1 239 ? 3.121 -18.047 2.170 1.00 39.88 239 GLY A O 1
ATOM 1912 N N . HIS A 1 240 ? 1.188 -17.028 2.602 1.00 41.44 240 HIS A N 1
ATOM 1913 C CA . HIS A 1 240 ? 0.946 -16.587 1.241 1.00 41.44 240 HIS A CA 1
ATOM 1914 C C . HIS A 1 240 ? 0.418 -15.145 1.195 1.00 41.44 240 HIS A C 1
ATOM 1916 O O . HIS A 1 240 ? -0.761 -14.886 0.982 1.00 41.44 240 HIS A O 1
ATOM 1922 N N . LEU A 1 241 ? 1.357 -14.203 1.076 1.00 46.94 241 LEU A N 1
ATOM 1923 C CA . LEU A 1 241 ? 1.191 -12.994 0.245 1.00 46.94 241 LEU A CA 1
ATOM 1924 C C . LEU A 1 241 ? 0.807 -13.319 -1.233 1.00 46.94 241 LEU A C 1
ATOM 1926 O O . LEU A 1 241 ? 0.916 -12.455 -2.103 1.00 46.94 241 LEU A O 1
ATOM 1930 N N . SER A 1 242 ? 0.359 -14.546 -1.547 1.00 46.56 242 SER A N 1
ATOM 1931 C CA . SER A 1 242 ? -0.084 -15.011 -2.867 1.00 46.56 242 SER A CA 1
ATOM 1932 C C . SER A 1 242 ? -1.298 -14.274 -3.402 1.00 46.56 242 SER A C 1
ATOM 1934 O O . SER A 1 242 ? -1.585 -14.413 -4.584 1.00 46.56 242 SER A O 1
ATOM 1936 N N . GLU A 1 243 ? -1.994 -13.464 -2.604 1.00 49.56 243 GLU A N 1
ATOM 1937 C CA . GLU A 1 243 ? -3.039 -12.593 -3.151 1.00 49.56 243 GLU A CA 1
ATOM 1938 C C . GLU A 1 243 ? -2.477 -11.373 -3.893 1.00 49.56 243 GLU A C 1
ATOM 1940 O O . GLU A 1 243 ? -3.171 -10.790 -4.728 1.00 49.56 243 GLU A O 1
ATOM 1945 N N . VAL A 1 244 ? -1.189 -11.040 -3.716 1.00 61.25 244 VAL A N 1
ATOM 1946 C CA . VAL A 1 244 ? -0.509 -10.065 -4.583 1.00 61.25 244 VAL A CA 1
ATOM 1947 C C . VAL A 1 244 ? 0.758 -10.658 -5.200 1.00 61.25 244 VAL A C 1
ATOM 1949 O O . VAL A 1 244 ? 1.872 -10.226 -4.886 1.00 61.25 244 VAL A O 1
ATOM 1952 N N . PRO A 1 245 ? 0.613 -11.602 -6.150 1.00 71.12 245 PRO A N 1
ATOM 1953 C CA . PRO A 1 245 ? 1.749 -12.288 -6.759 1.00 71.12 245 PRO A CA 1
ATOM 1954 C C . PRO A 1 245 ? 2.786 -11.333 -7.368 1.00 71.12 245 PRO A C 1
ATOM 1956 O O . PRO A 1 245 ? 3.976 -11.618 -7.373 1.00 71.12 245 PRO A O 1
ATOM 1959 N N . LEU A 1 246 ? 2.356 -10.148 -7.812 1.00 84.75 246 LEU A N 1
ATOM 1960 C CA . LEU A 1 246 ? 3.236 -9.154 -8.420 1.00 84.75 246 LEU A CA 1
ATOM 1961 C C . LEU A 1 246 ? 4.299 -8.601 -7.447 1.00 84.75 246 LEU A C 1
ATOM 1963 O O . LEU A 1 246 ? 5.380 -8.218 -7.881 1.00 84.75 246 LEU A O 1
ATOM 1967 N N . ILE A 1 247 ? 4.043 -8.581 -6.131 1.00 87.38 247 ILE A N 1
ATOM 1968 C CA . ILE A 1 247 ? 4.996 -8.050 -5.136 1.00 87.38 247 ILE A CA 1
ATOM 1969 C C . ILE A 1 247 ? 6.266 -8.908 -5.043 1.00 87.38 247 ILE A C 1
ATOM 1971 O O . ILE A 1 247 ? 7.353 -8.369 -4.797 1.00 87.38 247 ILE A O 1
ATOM 1975 N N . SER A 1 248 ? 6.153 -10.225 -5.235 1.00 88.19 248 SER A N 1
ATOM 1976 C CA . SER A 1 248 ? 7.282 -11.163 -5.125 1.00 88.19 248 SER A CA 1
ATOM 1977 C C . SER A 1 248 ? 8.271 -11.044 -6.290 1.00 88.19 248 SER A C 1
ATOM 1979 O O . SER A 1 248 ? 9.436 -11.434 -6.170 1.00 88.19 248 SER A O 1
ATOM 1981 N N . VAL A 1 249 ? 7.825 -10.446 -7.398 1.00 92.38 249 VAL A N 1
ATOM 1982 C CA . VAL A 1 249 ? 8.632 -10.202 -8.594 1.00 92.38 249 VAL A CA 1
ATOM 1983 C C . VAL A 1 249 ? 9.735 -9.176 -8.326 1.00 92.38 249 VAL A C 1
ATOM 1985 O O . VAL A 1 249 ? 10.825 -9.267 -8.891 1.00 92.38 249 VAL A O 1
ATOM 1988 N N . LEU A 1 250 ? 9.489 -8.205 -7.445 1.00 94.12 250 LEU A N 1
ATOM 1989 C CA . LEU A 1 250 ? 10.497 -7.213 -7.091 1.00 94.12 250 LEU A CA 1
ATOM 1990 C C . LEU A 1 250 ? 11.549 -7.820 -6.140 1.00 94.12 250 LEU A C 1
ATOM 1992 O O . LEU A 1 250 ? 11.179 -8.435 -5.135 1.00 94.12 250 LEU A O 1
ATOM 1996 N N . PRO A 1 251 ? 12.858 -7.615 -6.392 1.00 93.38 251 PRO A N 1
ATOM 1997 C CA . PRO A 1 251 ? 13.930 -8.086 -5.516 1.00 93.38 251 PRO A CA 1
ATOM 1998 C C . PRO A 1 251 ? 13.810 -7.579 -4.079 1.00 93.38 251 PRO A C 1
ATOM 2000 O O . PRO A 1 251 ? 13.373 -6.447 -3.840 1.00 93.38 251 PRO A O 1
ATOM 2003 N N . VAL A 1 252 ? 14.207 -8.413 -3.120 1.00 90.38 252 VAL A N 1
ATOM 2004 C CA . VAL A 1 252 ? 14.232 -8.073 -1.686 1.00 90.38 252 VAL A CA 1
ATOM 2005 C C . VAL A 1 252 ? 15.597 -7.533 -1.261 1.00 90.38 252 VAL A C 1
ATOM 2007 O O . VAL A 1 252 ? 15.738 -6.915 -0.213 1.00 90.38 252 VAL A O 1
ATOM 2010 N N . GLU A 1 253 ? 16.629 -7.723 -2.067 1.00 88.62 253 GLU A N 1
ATOM 2011 C CA . GLU A 1 253 ? 17.977 -7.285 -1.753 1.00 88.62 253 GLU A CA 1
ATOM 2012 C C . GLU A 1 253 ? 18.070 -5.748 -1.800 1.00 88.62 253 GLU A C 1
ATOM 2014 O O . GLU A 1 253 ? 17.751 -5.127 -2.812 1.00 88.62 253 GLU A O 1
ATOM 2019 N N . ASN A 1 254 ? 18.555 -5.126 -0.718 1.00 86.31 254 ASN A N 1
ATOM 2020 C CA . ASN A 1 254 ? 18.716 -3.666 -0.569 1.00 86.31 254 ASN A CA 1
ATOM 2021 C C . ASN A 1 254 ? 17.420 -2.844 -0.672 1.00 86.31 254 ASN A C 1
ATOM 2023 O O . ASN A 1 254 ? 17.482 -1.631 -0.909 1.00 86.31 254 ASN A O 1
ATOM 2027 N N . HIS A 1 255 ? 16.254 -3.472 -0.512 1.00 88.00 255 HIS A N 1
ATOM 2028 C CA . HIS A 1 255 ? 15.016 -2.712 -0.445 1.00 88.00 255 HIS A CA 1
ATOM 2029 C C . HIS A 1 255 ? 14.953 -1.891 0.844 1.00 88.00 255 HIS A C 1
ATOM 2031 O O . HIS A 1 255 ? 15.368 -2.348 1.907 1.00 88.00 255 HIS A O 1
ATOM 2037 N N . ILE A 1 256 ? 14.413 -0.679 0.749 1.00 86.94 256 ILE A N 1
ATOM 2038 C CA . ILE A 1 256 ? 14.052 0.102 1.929 1.00 86.94 256 ILE A CA 1
ATOM 2039 C C . ILE A 1 256 ? 12.816 -0.552 2.523 1.00 86.94 256 ILE A C 1
ATOM 2041 O O . ILE A 1 256 ? 11.807 -0.708 1.822 1.00 86.94 256 ILE A O 1
ATOM 2045 N N . LEU A 1 257 ? 12.906 -0.952 3.788 1.00 83.06 257 LEU A N 1
ATOM 2046 C CA . LEU A 1 257 ? 11.820 -1.619 4.489 1.00 83.06 257 LEU A CA 1
ATOM 2047 C C . LEU A 1 257 ? 10.525 -0.800 4.364 1.00 83.06 257 LEU A C 1
ATOM 2049 O O . LEU A 1 257 ? 10.545 0.429 4.346 1.00 83.06 257 LEU A O 1
ATOM 2053 N N . HIS A 1 258 ? 9.407 -1.496 4.170 1.00 80.88 258 HIS A N 1
ATOM 2054 C CA . HIS A 1 258 ? 8.080 -0.911 3.950 1.00 80.88 258 HIS A CA 1
ATOM 2055 C C . HIS A 1 258 ? 7.934 -0.055 2.689 1.00 80.88 258 HIS A C 1
ATOM 2057 O O . HIS A 1 258 ? 6.842 0.370 2.374 1.00 80.88 258 HIS A O 1
ATOM 2063 N N . SER A 1 259 ? 8.936 0.142 1.846 1.00 86.62 259 SER A N 1
ATOM 2064 C CA . SER A 1 259 ? 8.766 1.009 0.669 1.00 86.62 259 SER A CA 1
ATOM 2065 C C . SER A 1 259 ? 7.918 0.437 -0.482 1.00 86.62 259 SER A C 1
ATOM 2067 O O . SER A 1 259 ? 7.748 1.103 -1.506 1.00 86.62 259 SER A O 1
ATOM 2069 N N . THR A 1 260 ? 7.404 -0.790 -0.346 1.00 90.44 260 THR A N 1
ATOM 2070 C CA . THR A 1 260 ? 6.539 -1.408 -1.358 1.00 90.44 260 THR A CA 1
ATOM 2071 C C . THR A 1 260 ? 5.223 -0.639 -1.467 1.00 90.44 260 THR A C 1
ATOM 2073 O O . THR A 1 260 ? 4.568 -0.386 -0.461 1.00 90.44 260 THR A O 1
ATOM 2076 N N . TYR A 1 261 ? 4.827 -0.301 -2.687 1.00 90.75 261 TYR A N 1
ATOM 2077 C CA . TYR A 1 261 ? 3.567 0.352 -3.019 1.00 90.75 261 TYR A CA 1
ATOM 2078 C C . TYR A 1 261 ? 2.842 -0.486 -4.061 1.00 90.75 261 TYR A C 1
ATOM 2080 O O . TYR A 1 261 ? 3.433 -0.821 -5.087 1.00 90.75 261 TYR A O 1
ATOM 2088 N N . LEU A 1 262 ? 1.589 -0.832 -3.786 1.00 90.44 262 LEU A N 1
ATOM 2089 C CA . LEU A 1 262 ? 0.713 -1.538 -4.709 1.00 90.44 262 LEU A CA 1
ATOM 2090 C C . LEU A 1 262 ? -0.362 -0.571 -5.188 1.00 90.44 262 LEU A C 1
ATOM 2092 O O . LEU A 1 262 ? -1.085 0.006 -4.380 1.00 90.44 262 LEU A O 1
ATOM 2096 N N . ASN A 1 263 ? -0.496 -0.450 -6.497 1.00 86.62 263 ASN A N 1
ATOM 2097 C CA . ASN A 1 263 ? -1.528 0.323 -7.155 1.00 86.62 263 ASN A CA 1
ATOM 2098 C C . ASN A 1 263 ? -2.428 -0.618 -7.954 1.00 86.62 263 ASN A C 1
ATOM 2100 O O . ASN A 1 263 ? -1.941 -1.364 -8.803 1.00 86.62 263 ASN A O 1
ATOM 2104 N N . LEU A 1 264 ? -3.728 -0.590 -7.674 1.00 82.75 264 LEU A N 1
ATOM 2105 C CA . LEU A 1 264 ? -4.713 -1.396 -8.395 1.00 82.75 264 LEU A CA 1
ATOM 2106 C C . LEU A 1 264 ? -5.532 -0.576 -9.390 1.00 82.75 264 LEU A C 1
ATOM 2108 O O . LEU A 1 264 ? -5.906 -1.114 -10.424 1.00 82.75 264 LEU A O 1
ATOM 2112 N N . ASP A 1 265 ? -5.798 0.697 -9.091 1.00 73.38 265 ASP A N 1
ATOM 2113 C CA . ASP A 1 265 ? -6.666 1.535 -9.922 1.00 73.38 265 ASP A CA 1
ATOM 2114 C C . ASP A 1 265 ? -6.520 3.031 -9.592 1.00 73.38 265 ASP A C 1
ATOM 2116 O O . ASP A 1 265 ? -7.501 3.742 -9.387 1.00 73.38 265 ASP A O 1
ATOM 2120 N N . GLN A 1 266 ? -5.296 3.541 -9.447 1.00 75.69 266 GLN A N 1
ATOM 2121 C CA . GLN A 1 266 ? -5.055 4.967 -9.209 1.00 75.69 266 GLN A CA 1
ATOM 2122 C C . GLN A 1 266 ? -3.964 5.546 -10.096 1.00 75.69 266 GLN A C 1
ATOM 2124 O O . GLN A 1 266 ? -3.061 4.846 -10.557 1.00 75.69 266 GLN A O 1
ATOM 2129 N N . ASN A 1 267 ? -4.014 6.870 -10.242 1.00 83.56 267 ASN A N 1
ATOM 2130 C CA . ASN A 1 267 ? -2.887 7.629 -10.753 1.00 83.56 267 ASN A CA 1
ATOM 2131 C C . ASN A 1 267 ? -1.685 7.401 -9.837 1.00 83.56 267 ASN A C 1
ATOM 2133 O O . ASN A 1 267 ? -1.804 7.441 -8.610 1.00 83.56 267 ASN A O 1
ATOM 2137 N N . LEU A 1 268 ? -0.513 7.211 -10.435 1.00 86.31 268 LEU A N 1
ATOM 2138 C CA . LEU A 1 268 ? 0.700 7.044 -9.651 1.00 86.31 268 LEU A CA 1
ATOM 2139 C C . LEU A 1 268 ? 1.007 8.311 -8.835 1.00 86.31 268 LEU A C 1
ATOM 2141 O O . LEU A 1 268 ? 0.974 9.417 -9.384 1.00 86.31 268 LEU A O 1
ATOM 2145 N N . PRO A 1 269 ? 1.396 8.165 -7.556 1.00 86.94 269 PRO A N 1
ATOM 2146 C CA . PRO A 1 269 ? 1.876 9.277 -6.752 1.00 86.94 269 PRO A CA 1
ATOM 2147 C C . PRO A 1 269 ? 3.037 10.020 -7.425 1.00 86.94 269 PRO A C 1
ATOM 2149 O O . PRO A 1 269 ? 3.911 9.407 -8.045 1.00 86.94 269 PRO A O 1
ATOM 2152 N N . SER A 1 270 ? 3.106 11.337 -7.220 1.00 87.62 270 SER A N 1
ATOM 2153 C CA . SER A 1 270 ? 4.133 12.215 -7.808 1.00 87.62 270 SER A CA 1
ATOM 2154 C C . SER A 1 270 ? 5.572 11.809 -7.468 1.00 87.62 270 SER A C 1
ATOM 2156 O O . SER A 1 270 ? 6.495 12.112 -8.221 1.00 87.62 270 SER A O 1
ATOM 2158 N N . ARG A 1 271 ? 5.785 11.061 -6.375 1.00 87.44 271 ARG A N 1
ATOM 2159 C CA . ARG A 1 271 ? 7.098 10.497 -6.014 1.00 87.44 271 ARG A CA 1
ATOM 2160 C C . ARG A 1 271 ? 7.670 9.554 -7.080 1.00 87.44 271 ARG A C 1
ATOM 2162 O O . ARG A 1 271 ? 8.883 9.393 -7.143 1.00 87.44 271 ARG A O 1
ATOM 2169 N N . TYR A 1 272 ? 6.828 8.982 -7.945 1.00 90.62 272 TYR A N 1
ATOM 2170 C CA . TYR A 1 272 ? 7.244 8.122 -9.060 1.00 90.62 272 TYR A CA 1
ATOM 2171 C C . TYR A 1 272 ? 7.454 8.881 -10.375 1.00 90.62 272 TYR A C 1
ATOM 2173 O O . TYR A 1 272 ? 7.533 8.275 -11.444 1.00 90.62 272 TYR A O 1
ATOM 2181 N N . TRP A 1 273 ? 7.575 10.207 -10.323 1.00 89.19 273 TRP A N 1
ATOM 2182 C CA . TRP A 1 273 ? 7.966 11.012 -11.474 1.00 89.19 273 TRP A CA 1
ATOM 2183 C C . TRP A 1 273 ? 9.331 10.554 -12.050 1.00 89.19 273 TRP A C 1
ATOM 2185 O O . TRP A 1 273 ? 10.254 10.259 -11.277 1.00 89.19 273 TRP A O 1
ATOM 2195 N N . PRO A 1 274 ? 9.505 10.497 -13.390 1.00 89.62 274 PRO A N 1
ATOM 2196 C CA . PRO A 1 274 ? 8.592 10.994 -14.430 1.00 89.62 274 PRO A CA 1
ATOM 2197 C C . PRO A 1 274 ? 7.464 10.037 -14.823 1.00 89.62 274 PRO A C 1
ATOM 2199 O O . PRO A 1 274 ? 6.545 10.451 -15.523 1.00 89.62 274 PRO A O 1
ATOM 2202 N N . LEU A 1 275 ? 7.488 8.787 -14.357 1.00 89.25 275 LEU A N 1
ATOM 2203 C CA . LEU A 1 275 ? 6.537 7.761 -14.783 1.00 89.25 275 LEU A CA 1
ATOM 2204 C C . LEU A 1 275 ? 5.087 8.145 -14.464 1.00 89.25 275 LEU A C 1
ATOM 2206 O O . LEU A 1 275 ? 4.216 7.959 -15.304 1.00 89.25 275 LEU A O 1
ATOM 2210 N N . SER A 1 276 ? 4.838 8.797 -13.326 1.00 89.38 276 SER A N 1
ATOM 2211 C CA . SER A 1 276 ? 3.508 9.325 -12.981 1.00 89.38 276 SER A CA 1
ATOM 2212 C C . SER A 1 276 ? 2.918 10.284 -14.022 1.00 89.38 276 SER A C 1
ATOM 2214 O O . SER A 1 276 ? 1.704 10.326 -14.180 1.00 89.38 276 SER A O 1
ATOM 2216 N N . ASN A 1 277 ? 3.752 11.033 -14.751 1.00 88.50 277 ASN A N 1
ATOM 2217 C CA . ASN A 1 277 ? 3.289 11.942 -15.806 1.00 88.50 277 ASN A CA 1
ATOM 2218 C C . ASN A 1 277 ? 3.090 11.225 -17.142 1.00 88.50 277 ASN A C 1
ATOM 2220 O O . ASN A 1 277 ? 2.323 11.681 -17.982 1.00 88.50 277 ASN A O 1
ATOM 2224 N N . LEU A 1 278 ? 3.806 10.124 -17.360 1.00 87.31 278 LEU A N 1
ATOM 2225 C CA . LEU A 1 278 ? 3.671 9.332 -18.577 1.00 87.31 278 LEU A CA 1
ATOM 2226 C C . LEU A 1 278 ? 2.381 8.497 -18.527 1.00 87.31 278 LEU A C 1
ATOM 2228 O O . LEU A 1 278 ? 1.731 8.336 -19.562 1.00 87.31 278 LEU A O 1
ATOM 2232 N N . LEU A 1 279 ? 1.984 8.065 -17.319 1.00 84.62 279 LEU A N 1
ATOM 2233 C CA . 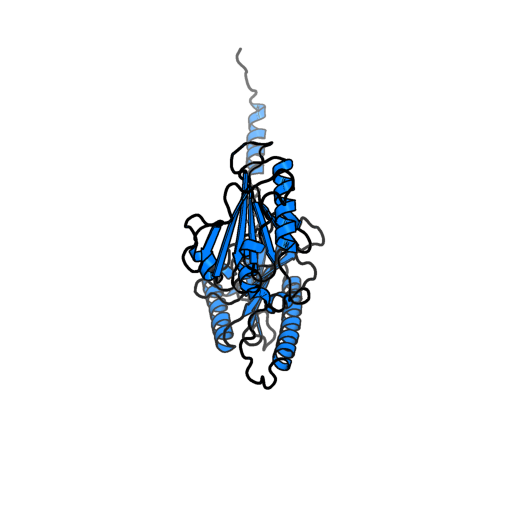LEU A 1 279 ? 0.842 7.185 -17.035 1.00 84.62 279 LEU A CA 1
ATOM 2234 C C . LEU A 1 279 ? -0.495 7.873 -16.734 1.00 84.62 279 LEU A C 1
ATOM 2236 O O . LEU A 1 279 ? -1.337 7.289 -16.068 1.00 84.62 279 LEU A O 1
ATOM 2240 N N . THR A 1 280 ? -0.735 9.097 -17.199 1.00 81.50 280 THR A N 1
ATOM 2241 C CA . THR A 1 280 ? -1.959 9.839 -16.825 1.00 81.50 280 THR A CA 1
ATOM 2242 C C . THR A 1 280 ? -3.262 9.231 -17.342 1.00 81.50 280 THR A C 1
ATOM 2244 O O . THR A 1 280 ? -4.320 9.508 -16.786 1.00 81.50 280 THR A O 1
ATOM 2247 N N . ASP A 1 281 ? -3.190 8.431 -18.407 1.00 83.94 281 ASP A N 1
ATOM 2248 C CA . ASP A 1 281 ? -4.364 7.989 -19.169 1.00 83.94 281 ASP A CA 1
ATOM 2249 C C . ASP A 1 281 ? -4.724 6.517 -18.902 1.00 83.94 281 ASP A C 1
ATOM 2251 O O . ASP A 1 281 ? -5.681 6.001 -19.477 1.00 83.94 281 ASP A O 1
ATOM 2255 N N . ILE A 1 282 ? -3.949 5.828 -18.054 1.00 83.69 282 ILE A N 1
ATOM 2256 C CA . ILE A 1 282 ? -4.152 4.419 -17.705 1.00 83.69 282 ILE A CA 1
ATOM 2257 C C . ILE A 1 282 ? -3.812 4.148 -16.237 1.00 83.69 282 ILE A C 1
ATOM 2259 O O . ILE A 1 282 ? -2.911 4.762 -15.676 1.00 83.69 282 ILE A O 1
ATOM 2263 N N . ASN A 1 283 ? -4.459 3.140 -15.651 1.00 84.62 283 ASN A N 1
ATOM 2264 C CA . ASN A 1 283 ? -4.169 2.670 -14.295 1.00 84.62 283 ASN A CA 1
ATOM 2265 C C . ASN A 1 283 ? -3.830 1.173 -14.317 1.00 84.62 283 ASN A C 1
ATOM 2267 O O . ASN A 1 283 ? -4.651 0.352 -13.905 1.00 84.62 283 ASN A O 1
ATOM 2271 N N . PRO A 1 284 ? -2.658 0.771 -14.842 1.00 88.75 284 PRO A N 1
ATOM 2272 C CA . PRO A 1 284 ? -2.285 -0.629 -14.823 1.00 88.75 284 PRO A CA 1
ATOM 2273 C C . PRO A 1 284 ? -2.051 -1.052 -13.374 1.00 88.75 284 PRO A C 1
ATOM 2275 O O . PRO A 1 284 ? -1.456 -0.309 -12.575 1.00 88.75 284 PRO A O 1
ATOM 2278 N N . LYS A 1 285 ? -2.453 -2.284 -13.054 1.00 91.38 285 LYS A N 1
ATOM 2279 C CA . LYS A 1 285 ? -2.070 -2.906 -11.791 1.00 91.38 285 LYS A CA 1
ATOM 2280 C C . LYS A 1 285 ? -0.553 -2.884 -11.706 1.00 91.38 285 LYS A C 1
ATOM 2282 O O . LYS A 1 285 ? 0.135 -3.415 -12.573 1.00 91.38 285 LYS A O 1
ATOM 2287 N N . SER A 1 286 ? -0.018 -2.236 -10.687 1.00 93.38 286 SER A N 1
ATOM 2288 C CA . SER A 1 286 ? 1.402 -1.937 -10.631 1.00 93.38 286 SER A CA 1
ATOM 2289 C C . SER A 1 286 ? 1.945 -2.025 -9.221 1.00 93.38 286 SER A C 1
ATOM 2291 O O . SER A 1 286 ? 1.261 -1.753 -8.239 1.00 93.38 286 SER A O 1
ATOM 2293 N N . VAL A 1 287 ? 3.200 -2.438 -9.121 1.00 94.50 287 VAL A N 1
ATOM 2294 C CA . VAL A 1 287 ? 3.934 -2.499 -7.866 1.00 94.50 287 VAL A CA 1
ATOM 2295 C C . VAL A 1 287 ? 5.234 -1.734 -8.008 1.00 94.50 287 VAL A C 1
ATOM 2297 O O . VAL A 1 287 ? 5.927 -1.832 -9.019 1.00 94.50 287 VAL A O 1
ATOM 2300 N N . PHE A 1 288 ? 5.566 -0.983 -6.969 1.00 94.75 288 PHE A N 1
ATOM 2301 C CA . PHE A 1 288 ? 6.807 -0.242 -6.839 1.00 94.75 288 PHE A CA 1
ATOM 2302 C C . PHE A 1 288 ? 7.500 -0.656 -5.552 1.00 94.75 288 PHE A C 1
ATOM 2304 O O . PHE A 1 288 ? 6.841 -0.944 -4.556 1.00 94.75 288 PHE A O 1
ATOM 2311 N N . ARG A 1 289 ? 8.829 -0.635 -5.544 1.00 93.06 289 ARG A N 1
ATOM 2312 C CA . ARG A 1 289 ? 9.633 -0.771 -4.326 1.00 93.06 289 ARG A CA 1
ATOM 2313 C C . ARG A 1 289 ? 10.818 0.169 -4.397 1.00 93.06 289 ARG A C 1
ATOM 2315 O O . ARG A 1 289 ? 11.400 0.349 -5.466 1.00 93.06 289 ARG A O 1
ATOM 2322 N N . THR A 1 290 ? 11.164 0.769 -3.268 1.00 92.06 290 THR A N 1
ATOM 2323 C CA . THR A 1 290 ? 12.316 1.661 -3.160 1.00 92.06 290 THR A CA 1
ATOM 2324 C C . THR A 1 290 ? 13.540 0.881 -2.706 1.00 92.06 290 THR A C 1
ATOM 2326 O O . THR A 1 290 ? 13.466 0.022 -1.829 1.00 92.06 290 THR A O 1
ATOM 2329 N N . TYR A 1 291 ? 14.683 1.209 -3.288 1.00 91.50 291 TYR A N 1
ATOM 2330 C CA . TYR A 1 291 ? 15.970 0.600 -3.008 1.00 91.50 291 TYR A CA 1
ATOM 2331 C C . TYR A 1 291 ? 16.950 1.664 -2.540 1.00 91.50 291 TYR A C 1
ATOM 2333 O O . TYR A 1 291 ? 16.932 2.804 -3.017 1.00 91.50 291 TYR A O 1
ATOM 2341 N N . ASN A 1 292 ? 17.807 1.277 -1.600 1.00 87.50 292 ASN A N 1
ATOM 2342 C CA . ASN A 1 292 ? 18.859 2.149 -1.112 1.00 87.50 292 ASN A CA 1
ATOM 2343 C C . ASN A 1 292 ? 20.096 2.031 -2.008 1.00 87.50 292 ASN A C 1
ATOM 2345 O O . ASN A 1 292 ? 20.494 0.938 -2.419 1.00 87.50 292 ASN A O 1
ATOM 2349 N N . ASP A 1 293 ? 20.706 3.171 -2.310 1.00 73.50 293 ASP A N 1
ATOM 2350 C CA . ASP A 1 293 ? 21.909 3.234 -3.128 1.00 73.50 293 ASP A CA 1
ATOM 2351 C C . ASP A 1 293 ? 23.195 2.841 -2.383 1.00 73.50 293 ASP A C 1
ATOM 2353 O O . ASP A 1 293 ? 24.196 2.436 -2.980 1.00 73.50 293 ASP A O 1
ATOM 2357 N N . ARG A 1 294 ? 23.183 2.954 -1.053 1.00 65.06 294 ARG A N 1
ATOM 2358 C CA . ARG A 1 294 ? 24.314 2.614 -0.184 1.00 65.06 294 ARG A CA 1
ATOM 2359 C C . ARG A 1 294 ? 23.829 1.741 0.962 1.00 65.06 294 ARG A C 1
ATOM 2361 O O . ARG A 1 294 ? 22.701 1.885 1.411 1.00 65.06 294 ARG A O 1
ATOM 2368 N N . HIS A 1 295 ? 24.711 0.915 1.519 1.00 54.75 295 HIS A N 1
ATOM 2369 C CA . HIS A 1 295 ? 24.453 0.152 2.752 1.00 54.75 295 HIS A CA 1
ATOM 2370 C C . HIS A 1 295 ? 24.292 1.028 4.014 1.00 54.75 295 HIS A C 1
ATOM 2372 O O . HIS A 1 295 ? 24.410 0.536 5.128 1.00 54.75 295 HIS A O 1
ATOM 2378 N N . THR A 1 296 ? 24.065 2.334 3.865 1.00 47.69 296 THR A N 1
ATOM 2379 C CA . THR A 1 296 ? 23.844 3.260 4.974 1.00 47.69 296 THR A CA 1
ATOM 2380 C C . THR A 1 296 ? 22.368 3.623 5.013 1.00 47.69 296 THR A C 1
ATOM 2382 O O . THR A 1 296 ? 21.853 4.145 4.021 1.00 47.69 296 THR A O 1
ATOM 2385 N N . GLU A 1 297 ? 21.715 3.411 6.154 1.00 51.44 297 GLU A N 1
ATOM 2386 C CA . GLU A 1 297 ? 20.281 3.660 6.400 1.00 51.44 297 GLU A CA 1
ATOM 2387 C C . GLU A 1 297 ? 19.807 5.092 6.071 1.00 51.44 297 GLU A C 1
ATOM 2389 O O . GLU A 1 297 ? 18.616 5.324 5.923 1.00 51.44 297 GLU A O 1
ATOM 2394 N N . TYR A 1 298 ? 20.728 6.039 5.859 1.00 48.59 298 TYR A N 1
ATOM 2395 C CA . TYR A 1 298 ? 20.444 7.472 5.694 1.00 48.59 298 TYR A CA 1
ATOM 2396 C C . TYR A 1 298 ? 20.813 8.056 4.318 1.00 48.59 298 TYR A C 1
ATOM 2398 O O . TYR A 1 298 ? 21.030 9.260 4.178 1.00 48.59 298 TYR A O 1
ATOM 2406 N N . SER A 1 299 ? 20.962 7.227 3.283 1.00 51.34 299 SER A N 1
ATOM 2407 C CA . SER A 1 299 ? 21.294 7.731 1.946 1.00 51.34 299 SER A CA 1
ATOM 2408 C C . SER A 1 299 ? 20.071 8.360 1.262 1.00 51.34 299 SER A C 1
ATOM 2410 O O . SER A 1 299 ? 19.134 7.672 0.874 1.00 51.34 299 SER A O 1
ATOM 2412 N N . ASN A 1 300 ? 20.143 9.673 1.010 1.00 57.25 300 ASN A N 1
ATOM 2413 C CA . ASN A 1 300 ? 19.171 10.450 0.219 1.00 57.25 300 ASN A CA 1
ATOM 2414 C C . ASN A 1 300 ? 19.087 10.039 -1.271 1.00 57.25 300 ASN A C 1
ATOM 2416 O O . ASN A 1 300 ? 18.372 10.669 -2.055 1.00 57.25 300 ASN A O 1
ATOM 2420 N N . ALA A 1 301 ? 19.854 9.038 -1.706 1.00 61.66 301 ALA A N 1
ATOM 2421 C CA . ALA A 1 301 ? 19.764 8.480 -3.047 1.00 61.66 301 ALA A CA 1
ATOM 2422 C C . ALA A 1 301 ? 18.907 7.209 -3.003 1.00 61.66 301 ALA A C 1
ATOM 2424 O O . ALA A 1 301 ? 19.414 6.095 -2.940 1.00 61.66 301 ALA A O 1
ATOM 2425 N N . ALA A 1 302 ? 17.593 7.396 -3.015 1.00 84.31 302 ALA A N 1
ATOM 2426 C CA . ALA A 1 302 ? 16.646 6.330 -3.294 1.00 84.31 302 ALA A CA 1
ATOM 2427 C C . ALA A 1 302 ? 16.437 6.193 -4.812 1.00 84.31 302 ALA A C 1
ATOM 2429 O O . ALA A 1 302 ? 16.527 7.178 -5.552 1.00 84.31 302 ALA A O 1
ATOM 2430 N N . TYR A 1 303 ? 16.175 4.971 -5.267 1.00 92.25 303 TYR A N 1
ATOM 2431 C CA . TYR A 1 303 ? 15.676 4.665 -6.611 1.00 92.25 303 TYR A CA 1
ATOM 2432 C C . TYR A 1 303 ? 14.573 3.612 -6.503 1.00 92.25 303 TYR A C 1
ATOM 2434 O O . TYR A 1 303 ? 14.482 2.928 -5.483 1.00 92.25 303 TYR A O 1
ATOM 2442 N N . HIS A 1 304 ? 13.729 3.473 -7.525 1.00 94.38 304 HIS A N 1
ATOM 2443 C CA . HIS A 1 304 ? 12.597 2.548 -7.461 1.00 94.38 304 HIS A CA 1
ATOM 2444 C C . HIS A 1 304 ? 12.650 1.513 -8.575 1.00 94.38 304 HIS A C 1
ATOM 2446 O O . HIS A 1 304 ? 12.910 1.855 -9.726 1.00 94.38 304 HIS A O 1
ATOM 2452 N N . GLY A 1 305 ? 12.384 0.259 -8.224 1.00 96.25 305 GLY A N 1
ATOM 2453 C CA . GLY A 1 305 ? 12.025 -0.788 -9.174 1.00 96.25 305 GLY A CA 1
ATOM 2454 C C . GLY A 1 305 ? 10.510 -0.866 -9.291 1.00 96.25 305 GLY A C 1
ATOM 2455 O O . GLY A 1 305 ? 9.809 -0.632 -8.302 1.00 96.25 305 GLY A O 1
ATOM 2456 N N . PHE A 1 306 ? 10.010 -1.182 -10.479 1.00 96.56 306 PHE A N 1
ATOM 2457 C CA . PHE A 1 306 ? 8.576 -1.304 -10.708 1.00 96.56 306 PHE A CA 1
ATOM 2458 C C . PHE A 1 306 ? 8.228 -2.429 -11.679 1.00 96.56 306 PHE A C 1
ATOM 2460 O O . PHE A 1 306 ? 9.037 -2.800 -12.531 1.00 96.56 306 PHE A O 1
ATOM 2467 N N . VAL A 1 307 ? 7.000 -2.930 -11.552 1.00 96.31 307 VAL A N 1
ATOM 2468 C CA . VAL A 1 307 ? 6.355 -3.861 -12.485 1.00 96.31 307 VAL A CA 1
ATOM 2469 C C . VAL A 1 307 ? 4.903 -3.429 -12.663 1.00 96.31 307 VAL A C 1
ATOM 2471 O O . VAL A 1 307 ? 4.249 -3.037 -11.700 1.00 96.31 307 VAL A O 1
ATOM 2474 N N . MET A 1 308 ? 4.405 -3.496 -13.889 1.00 94.81 308 MET A N 1
ATOM 2475 C CA . MET A 1 308 ? 3.058 -3.127 -14.305 1.00 94.81 308 MET A CA 1
ATOM 2476 C C . MET A 1 308 ? 2.479 -4.272 -15.116 1.00 94.81 308 MET A C 1
ATOM 2478 O O . MET A 1 308 ? 3.100 -4.721 -16.074 1.00 94.81 308 MET A O 1
ATOM 2482 N N . GLU A 1 309 ? 1.308 -4.742 -14.721 1.00 93.44 309 GLU A N 1
ATOM 2483 C CA . GLU A 1 309 ? 0.556 -5.794 -15.388 1.00 93.44 309 GLU A CA 1
ATOM 2484 C C . GLU A 1 309 ? -0.504 -5.165 -16.295 1.00 93.44 309 GLU A C 1
ATOM 2486 O O . GLU A 1 309 ? -1.305 -4.335 -15.857 1.00 93.44 309 GLU A O 1
ATOM 2491 N N . PHE A 1 310 ? -0.500 -5.573 -17.562 1.00 92.50 310 PHE A N 1
ATOM 2492 C CA . PHE A 1 310 ? -1.497 -5.208 -18.562 1.00 92.50 310 PHE A CA 1
ATOM 2493 C C . PHE A 1 310 ? -2.395 -6.405 -18.867 1.00 92.50 310 PHE A C 1
ATOM 2495 O O . PHE A 1 310 ? -2.041 -7.556 -18.600 1.00 92.50 310 PHE A O 1
ATOM 2502 N N . THR A 1 311 ? -3.552 -6.130 -19.468 1.00 91.94 311 THR A N 1
ATOM 2503 C CA . THR A 1 311 ? -4.521 -7.156 -19.878 1.00 91.94 311 THR A CA 1
ATOM 2504 C C . THR A 1 311 ? -3.903 -8.183 -20.824 1.00 91.94 311 THR A C 1
ATOM 2506 O O . THR A 1 311 ? -4.189 -9.374 -20.727 1.00 91.94 311 THR A O 1
ATOM 2509 N N . ASP A 1 312 ? -3.024 -7.732 -21.718 1.00 94.31 312 ASP A N 1
ATOM 2510 C CA . ASP A 1 312 ? -2.383 -8.564 -22.725 1.00 94.31 312 ASP A CA 1
ATOM 2511 C C . ASP A 1 312 ? -1.043 -7.959 -23.188 1.00 94.31 312 ASP A C 1
ATOM 2513 O O . ASP A 1 312 ? -0.655 -6.843 -22.822 1.00 94.31 312 ASP A O 1
ATOM 2517 N N . LYS A 1 313 ? -0.307 -8.739 -23.985 1.00 95.25 313 LYS A N 1
ATOM 2518 C CA . LYS A 1 313 ? 1.005 -8.361 -24.523 1.00 95.25 313 LYS A CA 1
ATOM 2519 C C . LYS A 1 313 ? 0.935 -7.155 -25.463 1.00 95.25 313 LYS A C 1
ATOM 2521 O O . LYS A 1 313 ? 1.870 -6.359 -25.476 1.00 95.25 313 LYS A O 1
ATOM 2526 N N . GLU A 1 314 ? -0.119 -7.049 -26.265 1.00 95.12 314 GLU A N 1
ATOM 2527 C CA . GLU A 1 314 ? -0.273 -5.983 -27.254 1.00 95.12 314 GLU A CA 1
ATOM 2528 C C . GLU A 1 314 ? -0.502 -4.639 -26.558 1.00 95.12 314 GLU A C 1
ATOM 2530 O O . GLU A 1 314 ? 0.202 -3.677 -26.853 1.00 95.12 314 GLU A O 1
ATOM 2535 N N . SER A 1 315 ? -1.375 -4.614 -25.549 1.00 93.81 315 SER A N 1
ATOM 2536 C CA . SER A 1 315 ? -1.602 -3.478 -24.657 1.00 93.81 315 SER A CA 1
ATOM 2537 C C . SER A 1 315 ? -0.297 -3.004 -24.007 1.00 93.81 315 SER A C 1
ATOM 2539 O O . SER A 1 315 ? 0.001 -1.811 -24.020 1.00 93.81 315 SER A O 1
ATOM 2541 N N . ALA A 1 316 ? 0.528 -3.926 -23.491 1.00 94.19 316 ALA A N 1
ATOM 2542 C CA . ALA A 1 316 ? 1.840 -3.580 -22.938 1.00 94.19 316 ALA A CA 1
ATOM 2543 C C . ALA A 1 316 ? 2.785 -2.982 -24.001 1.00 94.19 316 ALA A C 1
ATOM 2545 O O . ALA A 1 316 ? 3.462 -1.991 -23.728 1.00 94.19 316 ALA A O 1
ATOM 2546 N N . SER A 1 317 ? 2.819 -3.543 -25.216 1.00 94.06 317 SER A N 1
ATOM 2547 C CA . SER A 1 317 ? 3.662 -3.043 -26.313 1.00 94.06 317 SER A CA 1
ATOM 2548 C C . SER A 1 317 ? 3.244 -1.653 -26.795 1.00 94.06 317 SER A C 1
ATOM 2550 O O . SER A 1 317 ? 4.090 -0.764 -26.862 1.00 94.06 317 SER A O 1
ATOM 2552 N N . GLN A 1 318 ? 1.950 -1.437 -27.054 1.00 92.38 318 GLN A N 1
ATOM 2553 C CA . GLN A 1 318 ? 1.402 -0.125 -27.426 1.00 92.38 318 GLN A CA 1
ATOM 2554 C C . GLN A 1 318 ? 1.748 0.930 -26.371 1.00 92.38 318 GLN A C 1
ATOM 2556 O O . GLN A 1 318 ? 2.059 2.082 -26.677 1.00 92.38 318 GLN A O 1
ATOM 2561 N N . TYR A 1 319 ? 1.729 0.524 -25.104 1.00 91.56 319 TYR A N 1
ATOM 2562 C CA . TYR A 1 319 ? 2.031 1.426 -24.015 1.00 91.56 319 TYR A CA 1
ATOM 2563 C C . TYR A 1 319 ? 3.525 1.751 -23.887 1.00 91.56 319 TYR A C 1
ATOM 2565 O O . TYR A 1 319 ? 3.891 2.894 -23.611 1.00 91.56 319 TYR A O 1
ATOM 2573 N N . LEU A 1 320 ? 4.401 0.775 -24.132 1.00 92.69 320 LEU A N 1
ATOM 2574 C CA . LEU A 1 320 ? 5.842 1.008 -24.205 1.00 92.69 320 LEU A CA 1
ATOM 2575 C C . LEU A 1 320 ? 6.194 2.002 -25.323 1.00 92.69 320 LEU A C 1
ATOM 2577 O O . LEU A 1 320 ? 7.017 2.892 -25.107 1.00 92.69 320 LEU A O 1
ATOM 2581 N N . GLU A 1 321 ? 5.545 1.882 -26.484 1.00 91.06 321 GLU A N 1
ATOM 2582 C CA . GLU A 1 321 ? 5.684 2.832 -27.597 1.00 91.06 321 GLU A CA 1
ATOM 2583 C C . GLU A 1 321 ? 5.216 4.237 -27.191 1.00 91.06 321 GLU A C 1
ATOM 2585 O O . GLU A 1 321 ? 5.964 5.199 -27.350 1.00 91.06 321 GLU A O 1
ATOM 2590 N N . SER A 1 322 ? 4.051 4.354 -26.545 1.00 90.38 322 SER A N 1
ATOM 2591 C CA . SER A 1 322 ? 3.539 5.633 -26.025 1.00 90.38 322 SER A CA 1
ATOM 2592 C C . SER A 1 322 ? 4.483 6.288 -25.007 1.00 90.38 322 SER A C 1
ATOM 2594 O O . SER A 1 322 ? 4.718 7.497 -25.059 1.00 90.38 322 SER A O 1
ATOM 2596 N N . ILE A 1 323 ? 5.083 5.502 -24.102 1.00 89.44 323 ILE A N 1
ATOM 2597 C CA . ILE A 1 323 ? 6.134 5.988 -23.194 1.00 89.44 323 ILE A CA 1
ATOM 2598 C C . ILE A 1 323 ? 7.311 6.539 -24.004 1.00 89.44 323 ILE A C 1
ATOM 2600 O O . ILE A 1 323 ? 7.800 7.623 -23.691 1.00 89.44 323 ILE A O 1
ATOM 2604 N N . GLN A 1 324 ? 7.764 5.816 -25.031 1.00 87.06 324 GLN A N 1
ATOM 2605 C CA . GLN A 1 324 ? 8.877 6.244 -25.876 1.00 87.06 324 GLN A CA 1
ATOM 2606 C C . GLN A 1 324 ? 8.586 7.590 -26.551 1.00 87.06 324 GLN A C 1
ATOM 2608 O O . GLN A 1 324 ? 9.421 8.492 -26.486 1.00 87.06 324 GLN A O 1
ATOM 2613 N N . ASP A 1 325 ? 7.404 7.735 -27.145 1.00 87.88 325 ASP A N 1
ATOM 2614 C CA . ASP A 1 325 ? 6.996 8.944 -27.861 1.00 87.88 325 ASP A CA 1
ATOM 2615 C C . ASP A 1 325 ? 6.878 10.136 -26.906 1.00 87.88 325 ASP A C 1
ATOM 2617 O O . ASP A 1 325 ? 7.520 11.167 -27.114 1.00 87.88 325 ASP A O 1
ATOM 2621 N N . LYS A 1 326 ? 6.170 9.968 -25.776 1.00 89.00 326 LYS A N 1
ATOM 2622 C CA . LYS A 1 326 ? 6.042 11.012 -24.744 1.00 89.00 326 LYS A CA 1
ATOM 2623 C C . LYS A 1 326 ? 7.406 11.447 -24.193 1.00 89.00 326 LYS A C 1
ATOM 2625 O O . LYS A 1 326 ? 7.585 12.620 -23.856 1.00 89.00 326 LYS A O 1
ATOM 2630 N N . LEU A 1 327 ? 8.367 10.523 -24.088 1.00 84.00 327 LEU A N 1
ATOM 2631 C CA . LEU A 1 327 ? 9.734 10.825 -23.662 1.00 84.00 327 LEU A CA 1
ATOM 2632 C C . LEU A 1 327 ? 10.500 11.642 -24.710 1.00 84.00 327 LEU A C 1
ATOM 2634 O O . LEU A 1 327 ? 11.156 12.618 -24.341 1.00 84.00 327 LEU A O 1
ATOM 2638 N N . VAL A 1 328 ? 10.411 11.279 -25.991 1.00 83.44 328 VAL A N 1
ATOM 2639 C CA . VAL A 1 328 ? 11.035 12.043 -27.084 1.00 83.44 328 VAL A CA 1
ATOM 2640 C C . VAL A 1 328 ? 10.445 13.452 -27.156 1.00 83.44 328 VAL A C 1
ATOM 2642 O O . VAL A 1 328 ? 11.202 14.419 -27.246 1.00 83.44 328 VAL A O 1
ATOM 2645 N N . ASP A 1 329 ? 9.126 13.582 -27.024 1.00 85.31 329 ASP A N 1
ATOM 2646 C CA . ASP A 1 329 ? 8.435 14.872 -27.056 1.00 85.31 329 ASP A CA 1
ATOM 2647 C C . ASP A 1 329 ? 8.846 15.789 -25.895 1.00 85.31 329 ASP A C 1
ATOM 2649 O O . ASP A 1 329 ? 9.083 16.982 -26.090 1.00 85.31 329 ASP A O 1
ATOM 2653 N N . HIS A 1 330 ? 8.955 15.251 -24.673 1.00 82.50 330 HIS A N 1
ATOM 2654 C CA . HIS A 1 330 ? 9.275 16.058 -23.489 1.00 82.50 330 HIS A CA 1
ATOM 2655 C C . HIS A 1 330 ? 10.762 16.378 -23.333 1.00 82.50 330 HIS A C 1
ATOM 2657 O O . HIS A 1 330 ? 11.106 17.415 -22.759 1.00 82.50 330 HIS A O 1
ATOM 2663 N N . TYR A 1 331 ? 11.648 15.486 -23.777 1.00 78.50 331 TYR A N 1
ATOM 2664 C CA . TYR A 1 331 ? 13.071 15.554 -23.431 1.00 78.50 331 TYR A CA 1
ATOM 2665 C C . TYR A 1 331 ? 14.009 15.592 -24.642 1.00 78.50 331 TYR A C 1
ATOM 2667 O O . TYR A 1 331 ? 15.216 15.763 -24.466 1.00 78.50 331 TYR A O 1
ATOM 2675 N N . GLY A 1 332 ? 13.463 15.510 -25.856 1.00 78.75 332 GLY A N 1
ATOM 2676 C CA . GLY A 1 332 ? 14.208 15.502 -27.110 1.00 78.75 332 GLY A CA 1
ATOM 2677 C C . GLY A 1 332 ? 14.727 14.115 -27.496 1.00 78.75 332 GLY A C 1
ATOM 2678 O O . GLY A 1 332 ? 14.799 13.194 -26.680 1.00 78.75 332 GLY A O 1
ATOM 2679 N N . SER A 1 333 ? 15.135 13.977 -28.761 1.00 71.62 333 SER A N 1
ATOM 2680 C CA . SER A 1 333 ? 15.663 12.725 -29.327 1.00 71.62 333 SER A CA 1
ATOM 2681 C C . SER A 1 333 ? 16.884 12.189 -28.579 1.00 71.62 333 SER A C 1
ATOM 2683 O O . SER A 1 333 ? 17.032 10.981 -28.439 1.00 71.62 333 SER A O 1
ATOM 2685 N N . ASP A 1 334 ? 17.724 13.085 -28.059 1.00 64.69 334 ASP A N 1
ATOM 2686 C CA . ASP A 1 334 ? 18.985 12.744 -27.387 1.00 64.69 334 ASP A CA 1
ATOM 2687 C C . ASP A 1 334 ? 18.767 12.152 -25.983 1.00 64.69 334 ASP A C 1
ATOM 2689 O O . ASP A 1 334 ? 19.694 11.624 -25.372 1.00 64.69 334 ASP A O 1
ATOM 2693 N N . ALA A 1 335 ? 17.551 12.263 -25.436 1.00 60.91 335 ALA A N 1
ATOM 2694 C CA . ALA A 1 335 ? 17.212 11.700 -24.134 1.00 60.91 335 ALA A CA 1
ATOM 2695 C C . ALA A 1 335 ? 16.828 10.216 -24.213 1.00 60.91 335 ALA A C 1
ATOM 2697 O O . ALA A 1 335 ? 16.985 9.498 -23.223 1.00 60.91 335 ALA A O 1
ATOM 2698 N N . ALA A 1 336 ? 16.344 9.754 -25.369 1.00 60.50 336 ALA A N 1
ATOM 2699 C CA . ALA A 1 336 ? 15.919 8.380 -25.610 1.00 60.50 336 ALA A CA 1
ATOM 2700 C C . ALA A 1 336 ? 17.023 7.592 -26.332 1.00 60.50 336 ALA A C 1
ATOM 2702 O O . ALA A 1 336 ? 16.867 7.169 -27.478 1.00 60.50 336 ALA A O 1
ATOM 2703 N N . ASP A 1 337 ? 18.153 7.374 -25.659 1.00 59.78 337 ASP A N 1
ATOM 2704 C CA . ASP A 1 337 ? 19.159 6.450 -26.176 1.00 59.78 337 ASP A CA 1
ATOM 2705 C C . ASP A 1 337 ? 18.601 5.020 -26.113 1.00 59.78 337 ASP A C 1
ATOM 2707 O O . ASP A 1 337 ? 18.386 4.448 -25.040 1.00 59.78 337 ASP A O 1
ATOM 2711 N N . LYS A 1 338 ? 18.411 4.386 -27.275 1.00 58.47 338 LYS A N 1
ATOM 2712 C CA . LYS A 1 338 ? 18.229 2.930 -27.346 1.00 58.47 338 LYS A CA 1
ATOM 2713 C C . LYS A 1 338 ? 19.547 2.260 -26.962 1.00 58.47 338 LYS A C 1
ATOM 2715 O O . LYS A 1 338 ? 20.321 1.839 -27.819 1.00 58.47 338 LYS A O 1
ATOM 2720 N N . ILE A 1 339 ? 19.822 2.148 -25.664 1.00 51.31 339 ILE A N 1
ATOM 2721 C CA . ILE A 1 339 ? 20.933 1.351 -25.134 1.00 51.31 339 ILE A CA 1
ATOM 2722 C C . ILE A 1 339 ? 20.511 -0.124 -25.170 1.00 51.31 339 ILE A C 1
ATOM 2724 O O . ILE A 1 339 ? 20.362 -0.774 -24.142 1.00 51.31 339 ILE A O 1
ATOM 2728 N N . GLY A 1 340 ? 20.294 -0.653 -26.371 1.00 47.97 340 GLY A N 1
ATOM 2729 C CA . GLY A 1 340 ? 19.910 -2.038 -26.601 1.00 47.97 340 GLY A CA 1
ATOM 2730 C C . GLY A 1 340 ? 20.767 -2.648 -27.700 1.00 47.97 340 GLY A C 1
ATOM 2731 O O . GLY A 1 340 ? 20.876 -2.100 -28.796 1.00 47.97 340 GLY A O 1
ATOM 2732 N N . SER A 1 341 ? 21.370 -3.802 -27.416 1.00 41.25 341 SER A N 1
ATOM 2733 C CA . SER A 1 341 ? 21.825 -4.722 -28.459 1.00 41.25 341 SER A CA 1
ATOM 2734 C C . SER A 1 341 ? 20.661 -5.012 -29.410 1.00 41.25 341 SER A C 1
ATOM 2736 O O . SER A 1 341 ? 19.530 -5.146 -28.943 1.00 41.25 341 SER A O 1
ATOM 2738 N N . GLN A 1 342 ? 20.922 -5.114 -30.717 1.00 40.94 342 GLN A N 1
ATOM 2739 C CA . GLN A 1 342 ? 19.911 -5.453 -31.727 1.00 40.94 342 GLN A CA 1
ATOM 2740 C C . GLN A 1 342 ? 18.989 -6.583 -31.225 1.00 40.94 342 GLN A C 1
ATOM 2742 O O . GLN A 1 342 ? 19.438 -7.716 -31.078 1.00 40.94 342 GLN A O 1
ATOM 2747 N N . GLY A 1 343 ? 17.722 -6.265 -30.928 1.00 52.66 343 GLY A N 1
ATOM 2748 C CA . GLY A 1 343 ? 16.691 -7.252 -30.579 1.00 52.66 343 GLY A CA 1
ATOM 2749 C C . GLY A 1 343 ? 15.989 -7.102 -29.223 1.00 52.66 343 GLY A C 1
ATOM 2750 O O . GLY A 1 343 ? 14.993 -7.788 -29.019 1.00 52.66 343 GLY A O 1
ATOM 2751 N N . THR A 1 344 ? 16.427 -6.226 -28.310 1.00 59.16 344 THR A N 1
ATOM 2752 C CA . THR A 1 344 ? 15.718 -5.997 -27.029 1.00 59.16 344 THR A CA 1
ATOM 2753 C C . THR A 1 344 ? 14.935 -4.685 -27.037 1.00 59.16 344 THR A C 1
ATOM 2755 O O . THR A 1 344 ? 15.511 -3.628 -27.295 1.00 59.16 344 THR A O 1
ATOM 2758 N N . SER A 1 345 ? 13.641 -4.733 -26.708 1.00 72.00 345 SER A N 1
ATOM 2759 C CA . SER A 1 345 ? 12.761 -3.569 -26.516 1.00 72.00 345 SER A CA 1
ATOM 2760 C C . SER A 1 345 ? 12.992 -2.897 -25.150 1.00 72.00 345 SER A C 1
ATOM 2762 O O . SER A 1 345 ? 12.059 -2.730 -24.369 1.00 72.00 345 SER A O 1
ATOM 2764 N N . GLU A 1 346 ? 14.246 -2.569 -24.828 1.00 82.38 346 GLU A N 1
ATOM 2765 C CA . GLU A 1 346 ? 14.593 -1.785 -23.636 1.00 82.38 346 GLU A CA 1
ATOM 2766 C C . GLU A 1 346 ? 14.731 -0.309 -24.022 1.00 82.38 346 GLU A C 1
ATOM 2768 O O . GLU A 1 346 ? 15.484 0.043 -24.935 1.00 82.38 346 GLU A O 1
ATOM 2773 N N . ILE A 1 347 ? 14.019 0.553 -23.302 1.00 82.56 347 ILE A N 1
ATOM 2774 C CA . ILE A 1 347 ? 14.154 2.005 -23.371 1.00 82.56 347 ILE A CA 1
ATOM 2775 C C . ILE A 1 347 ? 14.935 2.433 -22.137 1.00 82.56 347 ILE A C 1
ATOM 2777 O O . ILE A 1 347 ? 14.473 2.208 -21.024 1.00 82.56 347 ILE A O 1
ATOM 2781 N N . MET A 1 348 ? 16.083 3.088 -22.316 1.00 86.50 348 MET A N 1
ATOM 2782 C CA . MET A 1 348 ? 16.812 3.721 -21.220 1.00 86.50 348 MET A CA 1
ATOM 2783 C C . MET A 1 348 ? 16.949 5.210 -21.497 1.00 86.50 348 MET A C 1
ATOM 2785 O O . MET A 1 348 ? 17.433 5.627 -22.539 1.00 86.50 348 MET A O 1
ATOM 2789 N N . MET A 1 349 ? 16.536 6.016 -20.534 1.00 84.25 349 MET A N 1
ATOM 2790 C CA . MET A 1 349 ? 16.439 7.451 -20.679 1.00 84.25 349 MET A CA 1
ATOM 2791 C C . MET A 1 349 ? 17.136 8.148 -19.522 1.00 84.25 349 MET A C 1
ATOM 2793 O O . MET A 1 349 ? 16.953 7.806 -18.351 1.00 84.25 349 MET A O 1
ATOM 2797 N N . LYS A 1 350 ? 17.947 9.145 -19.865 1.00 84.38 350 LYS A N 1
ATOM 2798 C CA . LYS A 1 350 ? 18.644 10.003 -18.914 1.00 84.38 350 LYS A CA 1
ATOM 2799 C C . LYS A 1 350 ? 17.899 11.329 -18.795 1.00 84.38 350 LYS A C 1
ATOM 2801 O O . LYS A 1 350 ? 17.695 12.018 -19.787 1.00 84.38 350 LYS A O 1
ATOM 2806 N N . TYR A 1 351 ? 17.550 11.726 -17.578 1.00 80.12 351 TYR A N 1
ATOM 2807 C CA . TYR A 1 351 ? 16.914 13.010 -17.288 1.00 80.12 351 TYR A CA 1
ATOM 2808 C C . TYR A 1 351 ? 17.627 13.733 -16.147 1.00 80.12 351 TYR A C 1
ATOM 2810 O O . TYR A 1 351 ? 18.405 13.150 -15.395 1.00 80.12 351 TYR A O 1
ATOM 2818 N N . ARG A 1 352 ? 17.385 15.039 -16.021 1.00 78.75 352 ARG A N 1
ATOM 2819 C CA . ARG A 1 352 ? 17.973 15.869 -14.963 1.00 78.75 352 ARG A CA 1
ATOM 2820 C C . ARG A 1 352 ? 16.899 16.334 -14.000 1.00 78.75 352 ARG A C 1
ATOM 2822 O O . ARG A 1 352 ? 15.876 16.859 -14.426 1.00 78.75 352 ARG A O 1
ATOM 2829 N N . THR A 1 353 ? 17.166 16.192 -12.708 1.00 74.62 353 THR A N 1
ATOM 2830 C CA . THR A 1 353 ? 16.326 16.754 -11.642 1.00 74.62 353 THR A CA 1
ATOM 2831 C C . THR A 1 353 ? 16.968 18.020 -11.089 1.00 74.62 353 THR A C 1
ATOM 2833 O O . THR A 1 353 ? 18.174 18.024 -10.817 1.00 74.62 353 THR A O 1
ATOM 2836 N N . ASN A 1 354 ? 16.172 19.068 -10.876 1.00 65.88 354 ASN A N 1
ATOM 2837 C CA . ASN A 1 354 ? 16.566 20.178 -10.009 1.00 65.88 354 ASN A CA 1
ATOM 2838 C C . ASN A 1 354 ? 16.317 19.725 -8.560 1.00 65.88 354 ASN A C 1
ATOM 2840 O O . ASN A 1 354 ? 15.202 19.302 -8.261 1.00 65.88 354 ASN A O 1
ATOM 2844 N N . GLN A 1 355 ? 17.351 19.729 -7.712 1.00 57.78 355 GLN A N 1
ATOM 2845 C CA . GLN A 1 355 ? 17.203 19.546 -6.261 1.00 57.78 355 GLN A CA 1
ATOM 2846 C C . GLN A 1 355 ? 17.122 20.897 -5.572 1.00 57.78 355 GLN A C 1
ATOM 2848 O O . GLN A 1 355 ? 17.899 21.791 -5.987 1.00 57.78 355 GLN A O 1
#

Sequence (355 aa):
MTISFSKKNRLYHFVGLFCLSMLGCQKKDRYLSVTQYGNYLYGVLQTDSVKKTKKLIGDIGLRLSNFDSEKSKLTGPVDTFSPSPNPDSLVSLVDLLPNNNEIEGWSHVQPPKTYNGRELYYDVPFGNPQLYFRYGFQKQVHVEFQSPKLGGRPLILAEVFDLGTAANAYSLFSSTRLPQDQYRMIGSKMAAEMDDRLLFCKGQYLVDIEMYEYATAINQAVTDIAEKIEEQIMDINDGHLSEVPLISVLPVENHILHSTYLNLDQNLPSRYWPLSNLLTDINPKSVFRTYNDRHTEYSNAAYHGFVMEFTDKESASQYLESIQDKLVDHYGSDAADKIGSQGTSEIMMKYRTNQ